Protein AF-A0A6P2B323-F1 (afdb_monomer)

Solvent-accessible surface area (backbone atoms only — not comparable to full-atom values): 21759 Å² total; per-residue (Å²): 133,88,82,77,86,68,96,58,90,66,58,67,68,58,50,52,27,45,74,71,55,54,26,42,76,59,89,47,34,31,21,32,61,84,80,64,48,77,76,47,76,47,81,76,87,68,82,76,76,86,88,72,62,75,69,55,65,75,61,67,72,70,90,75,89,85,85,84,83,72,90,68,94,67,73,76,63,57,58,67,51,52,48,50,54,51,55,55,53,50,55,59,54,52,58,65,62,69,77,76,74,90,53,76,77,49,48,58,50,47,52,54,52,49,48,37,50,52,8,54,50,26,39,48,49,33,73,70,48,87,50,66,68,59,25,58,67,26,38,59,54,14,45,54,29,26,50,53,45,24,56,51,26,57,56,45,32,76,71,46,88,50,59,67,61,28,47,56,30,50,55,53,25,55,42,30,51,54,51,43,34,49,52,28,46,73,72,66,38,49,71,59,24,51,56,51,49,57,55,49,48,56,53,50,50,56,51,45,50,54,46,37,51,58,58,57,40,97,51,57,43,67,62,70,41,89,89,55,52,72,67,51,37,50,51,48,53,54,50,55,31,56,75,65,77,45,74,95,38,79,64,54,52,52,53,50,52,57,58,36,53,61,39,73,72,30,67,69,55,48,54,69,68,73,42,97,74,51,76,75,77,54,72,87,75,67,78,79,89,61,80,68,81,77,72,78,68,53,77,66,50,55,40,49,52,53,41,48,53,49,51,52,56,50,52,42,56,54,49,50,55,51,40,63,55,47,51,69,75,66,67,69,82,75,88,72,73,78,79,83,64,93,63,93,74,82,91,66,94,74,80,74,72,70,76,68,73,79,69,84,123

Sequence (361 aa):
MKTLDVVFEVPAQIHQGMTSGSLERIGGVVRDSQTKQVVAWLRDGSAMSQTSNPIDQIFSVSAGQNLLSLAGRSALLLNLTLMTIRAVRINEQLNIISDEISSIKDEFKRDRLAKRRVAIRAARDVLTSQDIEVIRARFSAAQDGLYEAEQQLLRDIEKTTDASDQMAFLTQAMQMSALRVRCYLRLGQRDLALLDLKKDVQIFEAQTHHIIEQIIGRYPALFLHASLSDEAVNQFIDLQLWLKDQRLTVASYRDFLHEMRRDFWNTQALSMLDSRNPLERIQGWFPKRSKAQETGTSPLEQRLELAGIARENLERLQGFELEIREERLAGIARWETPVKSDDDDFQALIIDRQALENSGG

Mean predicted aligned error: 16.4 Å

Secondary structure (DSSP, 8-state):
------SS---HHHHHHHHHTSEEEETTEEEETTT--EEEEPPP---PPS-S-HHHHHH-S---S--SS--SS-GGGHHHHHHHHHHHHHHHHHHHHTTS--SHHHHHHHHHHHHHHHHHHHHHHHHH---HHHHHHHHHHHHHHHHHHHHHHHHHHHH---HHHHHHHHHHHHHHHHHHHHHHHHTT-HHHHHHHHHHHHHHHHHHHHHHHHHHH-S-GGGGG-TTS-HHHHHHHHHHHHHHTT----HHHHHHHHHHHHHHHT-HHHHHHHS-SS-TTT-TTT--S--STTSS---HHHHHHHHHHHHHHHHHHHHHHHHHHHHHHHHT---S------S--S-------SGGGGGG--

Nearest PDB structures (foldseek):
  8fit-assembly1_A  TM=4.033E-01  e=1.240E+00  synthetic construct
  6u1s-assembly1_A  TM=3.345E-01  e=3.096E+00  synthetic construct
  8e0m-assembly2_E  TM=3.704E-01  e=4.073E+00  synthetic construct
  6vfk-assembly1_B  TM=3.133E-01  e=3.717E+00  synthetic construct
  4iar-assembly1_A  TM=1.964E-01  e=8.866E+00  Homo sapiens

Structure (mmCIF, N/CA/C/O backbone):
data_AF-A0A6P2B323-F1
#
_entry.id   AF-A0A6P2B323-F1
#
loop_
_atom_site.group_PDB
_atom_site.id
_atom_site.type_symbol
_atom_site.label_atom_id
_atom_site.label_alt_id
_atom_site.label_comp_id
_atom_site.label_asym_id
_atom_site.label_entity_id
_atom_site.label_seq_id
_atom_site.pdbx_PDB_ins_code
_atom_site.Cartn_x
_atom_site.Cartn_y
_atom_site.Cartn_z
_atom_site.occupancy
_atom_site.B_iso_or_equiv
_atom_site.auth_seq_id
_atom_site.auth_comp_id
_atom_site.auth_asym_id
_atom_site.auth_atom_id
_atom_site.pdbx_PDB_model_num
ATOM 1 N N . MET A 1 1 ? 31.632 -7.548 31.670 1.00 30.94 1 MET A N 1
ATOM 2 C CA . MET A 1 1 ? 31.245 -8.134 30.367 1.00 30.94 1 MET A CA 1
ATOM 3 C C . MET A 1 1 ? 29.975 -7.426 29.931 1.00 30.94 1 MET A C 1
ATOM 5 O O . MET A 1 1 ? 29.088 -7.293 30.761 1.00 30.94 1 MET A O 1
ATOM 9 N N . LYS A 1 2 ? 29.927 -6.858 28.719 1.00 29.66 2 LYS A N 1
ATOM 10 C CA . LYS A 1 2 ? 28.726 -6.170 28.220 1.00 29.66 2 LYS A CA 1
ATOM 11 C C . LYS A 1 2 ? 27.710 -7.230 27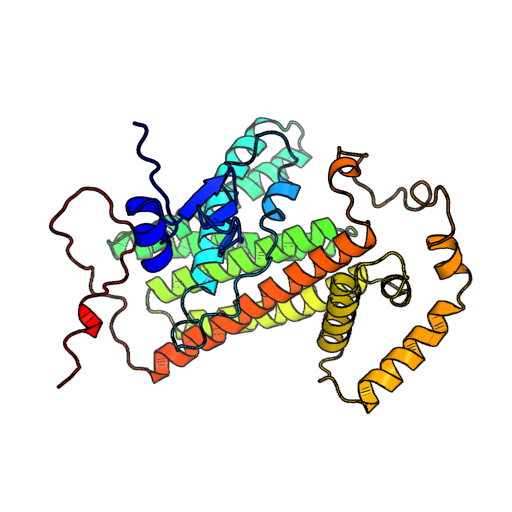.797 1.00 29.66 2 LYS A C 1
ATOM 13 O O . LYS A 1 2 ? 27.982 -7.982 26.867 1.00 29.66 2 LYS A O 1
ATOM 18 N N . THR A 1 3 ? 26.597 -7.304 28.513 1.00 34.28 3 THR A N 1
ATOM 19 C CA . THR A 1 3 ? 25.457 -8.161 28.191 1.00 34.28 3 THR A CA 1
ATOM 20 C C . THR A 1 3 ? 24.769 -7.569 26.964 1.00 34.28 3 THR A C 1
ATOM 22 O O . THR A 1 3 ? 24.276 -6.445 27.008 1.00 34.28 3 THR A O 1
ATOM 25 N N . LEU A 1 4 ? 24.852 -8.277 25.839 1.00 33.56 4 LEU A N 1
ATOM 26 C CA . LEU A 1 4 ? 24.119 -7.957 24.620 1.00 33.56 4 LEU A CA 1
ATOM 27 C C . LEU A 1 4 ? 22.677 -8.408 24.828 1.00 33.56 4 LEU A C 1
ATOM 29 O O . LEU A 1 4 ? 22.431 -9.605 24.959 1.00 33.56 4 LEU A O 1
ATOM 33 N N . ASP A 1 5 ? 21.756 -7.453 24.874 1.00 30.52 5 ASP A N 1
ATOM 34 C CA . ASP A 1 5 ? 20.325 -7.729 24.874 1.00 30.52 5 ASP A CA 1
ATOM 35 C C . ASP A 1 5 ? 19.912 -7.996 23.420 1.00 30.52 5 ASP A C 1
ATOM 37 O O . ASP A 1 5 ? 19.811 -7.087 22.591 1.00 30.52 5 ASP A O 1
ATOM 41 N N . VAL A 1 6 ? 19.857 -9.278 23.057 1.00 34.62 6 VAL A N 1
ATOM 42 C CA . VAL A 1 6 ? 19.603 -9.726 21.684 1.00 34.62 6 VAL A CA 1
ATOM 43 C C . VAL A 1 6 ? 18.099 -9.926 21.521 1.00 34.62 6 VAL A C 1
ATOM 45 O O . VAL A 1 6 ? 17.544 -10.916 21.980 1.00 34.62 6 VAL A O 1
ATOM 48 N N . VAL A 1 7 ? 17.449 -9.006 20.805 1.00 38.81 7 VAL A N 1
ATOM 49 C CA . VAL A 1 7 ? 16.004 -9.011 20.472 1.00 38.81 7 VAL A CA 1
ATOM 50 C C . VAL A 1 7 ? 15.653 -10.053 19.382 1.00 38.81 7 VAL A C 1
ATOM 52 O O . VAL A 1 7 ? 14.648 -9.959 18.688 1.00 38.81 7 VAL A O 1
ATOM 55 N N . PHE A 1 8 ? 16.480 -11.085 19.218 1.00 46.22 8 PHE A N 1
ATOM 56 C CA . PHE A 1 8 ? 16.242 -12.199 18.303 1.00 46.22 8 PHE A CA 1
ATOM 57 C C . PHE A 1 8 ? 16.532 -13.506 19.036 1.00 46.22 8 PHE A C 1
ATOM 59 O O . PHE A 1 8 ? 17.640 -13.716 19.529 1.00 46.22 8 PHE A O 1
ATOM 66 N N . GLU A 1 9 ? 15.530 -14.380 19.119 1.00 49.25 9 GLU A N 1
ATOM 67 C CA . GLU A 1 9 ? 15.636 -15.676 19.788 1.00 49.25 9 GLU A CA 1
ATOM 68 C C . GLU A 1 9 ? 16.614 -16.563 18.992 1.00 49.25 9 GLU A C 1
ATOM 70 O O . GLU A 1 9 ? 16.287 -17.126 17.947 1.00 49.25 9 GLU A O 1
ATOM 75 N N . VAL A 1 10 ? 17.873 -16.616 19.437 1.00 67.56 10 VAL A N 1
ATOM 76 C CA . VAL A 1 10 ? 18.898 -17.495 18.861 1.00 67.56 10 VAL A CA 1
ATOM 77 C C . VAL A 1 10 ? 18.468 -18.942 19.127 1.00 67.56 10 VAL A C 1
ATOM 79 O O . VAL A 1 10 ? 18.210 -19.271 20.288 1.00 67.56 10 VAL A O 1
ATOM 82 N N . PRO A 1 11 ? 18.412 -19.830 18.110 1.00 81.62 11 PRO A N 1
ATOM 83 C CA . PRO A 1 11 ? 18.044 -21.228 18.314 1.00 81.62 11 PRO A CA 1
ATOM 84 C C . PRO A 1 11 ? 18.824 -21.850 19.477 1.00 81.62 11 PRO A C 1
ATOM 86 O O . PRO A 1 11 ? 20.047 -21.699 19.553 1.00 81.62 11 PRO A O 1
ATOM 89 N N . ALA A 1 12 ? 18.131 -22.568 20.367 1.00 83.44 12 ALA A N 1
ATOM 90 C CA . ALA A 1 12 ? 18.696 -23.065 21.628 1.00 83.44 12 ALA A CA 1
ATOM 91 C C . ALA A 1 12 ? 20.007 -23.854 21.445 1.00 83.44 12 ALA A C 1
ATOM 93 O O . ALA A 1 12 ? 20.907 -23.773 22.277 1.00 83.44 12 ALA A O 1
ATOM 94 N N . GLN A 1 13 ? 20.147 -24.554 20.317 1.00 86.75 13 GLN A N 1
ATOM 95 C CA . GLN A 1 13 ? 21.346 -25.305 19.941 1.00 86.75 13 GLN A CA 1
ATOM 96 C C . GLN A 1 13 ? 22.564 -24.400 19.690 1.00 86.75 13 GLN A C 1
ATOM 98 O O . GLN A 1 13 ? 23.668 -24.722 20.121 1.00 86.75 13 GLN A O 1
ATOM 103 N N . ILE A 1 14 ? 22.374 -23.247 19.040 1.00 86.00 14 ILE A N 1
ATOM 104 C CA . ILE A 1 14 ? 23.446 -22.272 18.791 1.00 86.00 14 ILE A CA 1
ATOM 105 C C . ILE A 1 14 ? 23.819 -21.573 20.095 1.00 86.00 14 ILE A C 1
ATOM 107 O O . ILE A 1 14 ? 25.003 -21.410 20.382 1.00 86.00 14 ILE A O 1
ATOM 111 N N . HIS A 1 15 ? 22.823 -21.219 20.912 1.00 85.19 15 HIS A N 1
ATOM 112 C CA . HIS A 1 15 ? 23.063 -20.639 22.230 1.00 85.19 15 HIS A CA 1
ATOM 113 C C . HIS A 1 15 ? 23.881 -21.596 23.109 1.00 85.19 15 HIS A C 1
ATOM 115 O O . HIS A 1 15 ? 24.946 -21.226 23.596 1.00 85.19 15 HIS A O 1
ATOM 121 N N . GLN A 1 16 ? 23.453 -22.857 23.230 1.00 90.31 16 GLN A N 1
ATOM 122 C CA . GLN A 1 16 ? 24.184 -23.892 23.964 1.00 90.31 16 GLN A CA 1
ATOM 123 C C . GLN A 1 16 ? 25.583 -24.139 23.374 1.00 90.31 16 GLN A C 1
ATOM 125 O O . GLN A 1 16 ? 26.549 -24.322 24.120 1.00 90.31 16 GLN A O 1
ATOM 130 N N . GLY A 1 17 ? 25.722 -24.096 22.046 1.00 91.88 17 GLY A N 1
ATOM 131 C CA . GLY A 1 17 ? 27.006 -24.204 21.356 1.00 91.88 17 GLY A CA 1
ATOM 132 C C . GLY A 1 17 ? 27.966 -23.055 21.687 1.00 91.88 17 GLY A C 1
ATOM 133 O O . GLY A 1 17 ? 29.144 -23.282 21.960 1.00 91.88 17 GLY A O 1
ATOM 134 N N . MET A 1 18 ? 27.454 -21.826 21.761 1.00 89.69 18 MET A N 1
ATOM 135 C CA . MET A 1 18 ? 28.224 -20.645 22.159 1.00 89.69 18 MET A CA 1
ATOM 136 C C . MET A 1 18 ? 28.575 -20.649 23.651 1.00 89.69 18 MET A C 1
ATOM 138 O O . MET A 1 18 ? 29.693 -20.294 24.014 1.00 89.69 18 MET A O 1
ATOM 142 N N . THR A 1 19 ? 27.658 -21.080 24.527 1.00 90.00 19 THR A N 1
ATOM 143 C CA . THR A 1 19 ? 27.919 -21.185 25.974 1.00 90.00 19 THR A CA 1
ATOM 144 C C . THR A 1 19 ? 28.942 -22.278 26.290 1.00 90.00 19 THR A C 1
ATOM 146 O O . THR A 1 19 ? 29.785 -22.097 27.164 1.00 90.00 19 THR A O 1
ATOM 149 N N . SER A 1 20 ? 28.896 -23.404 25.571 1.00 93.69 20 SER A N 1
ATOM 150 C CA . SER A 1 20 ? 29.855 -24.511 25.722 1.00 93.69 20 SER A CA 1
ATOM 151 C C . SER A 1 20 ? 31.218 -24.247 25.068 1.00 93.69 20 SER A C 1
ATOM 153 O O . SER A 1 20 ? 32.152 -25.012 25.293 1.00 93.69 20 SER A O 1
ATOM 155 N N . GLY A 1 21 ? 31.345 -23.193 24.252 1.00 93.31 21 GLY A N 1
ATOM 156 C CA . GLY A 1 21 ? 32.559 -22.870 23.493 1.00 93.31 21 GLY A CA 1
ATOM 157 C C . GLY A 1 21 ? 32.786 -23.735 22.246 1.00 93.31 21 GLY A C 1
ATOM 158 O O . GLY A 1 21 ? 33.801 -23.571 21.564 1.00 93.31 21 GLY A O 1
ATOM 159 N N . SER A 1 22 ? 31.853 -24.636 21.918 1.00 93.44 22 SER A N 1
ATOM 160 C CA . SER A 1 22 ? 31.895 -25.428 20.678 1.00 93.44 22 SER A CA 1
ATOM 161 C C . SER A 1 22 ? 31.634 -24.575 19.432 1.00 93.44 22 SER A C 1
ATOM 163 O O . SER A 1 22 ? 32.152 -24.889 18.363 1.00 93.44 22 SER A O 1
ATOM 165 N N . LEU A 1 23 ? 30.912 -23.460 19.581 1.00 93.69 23 LEU A N 1
ATOM 166 C CA . LEU A 1 23 ? 30.729 -22.439 18.552 1.00 93.69 23 LEU A CA 1
ATOM 167 C C . LEU A 1 23 ? 31.374 -21.117 18.981 1.00 93.69 23 LEU A C 1
ATOM 169 O O . LEU A 1 23 ? 31.223 -20.682 20.123 1.00 93.69 23 LEU A O 1
ATOM 173 N N . GLU A 1 24 ? 32.026 -20.437 18.042 1.00 92.75 24 GLU A N 1
ATOM 174 C CA . GLU A 1 24 ? 32.568 -19.091 18.215 1.00 92.75 24 GLU A CA 1
ATOM 175 C C . GLU A 1 24 ? 31.906 -18.106 17.246 1.00 92.75 24 GLU A C 1
ATOM 177 O O . GLU A 1 24 ? 31.599 -18.426 16.093 1.00 92.75 24 GLU A O 1
ATOM 182 N N . ARG A 1 25 ? 31.695 -16.874 17.717 1.00 89.81 25 ARG A N 1
ATOM 183 C CA . ARG A 1 25 ? 31.172 -15.774 16.904 1.00 89.81 25 ARG A CA 1
ATOM 184 C C . ARG A 1 25 ? 32.321 -14.885 16.438 1.00 89.81 25 ARG A C 1
ATOM 186 O O . ARG A 1 25 ? 33.064 -14.354 17.260 1.00 89.81 25 ARG A O 1
ATOM 193 N N . ILE A 1 26 ? 32.410 -14.658 15.130 1.00 85.69 26 ILE A N 1
ATOM 194 C CA . ILE A 1 26 ? 33.340 -13.708 14.512 1.00 85.69 26 ILE A CA 1
ATOM 195 C C . ILE A 1 26 ? 32.528 -12.733 13.663 1.00 85.69 26 ILE A C 1
ATOM 197 O O . ILE A 1 26 ? 32.049 -13.071 12.581 1.00 85.69 26 ILE A O 1
ATOM 201 N N . GLY A 1 27 ? 32.342 -11.517 14.180 1.00 85.62 27 GLY A N 1
ATOM 202 C CA . GLY A 1 27 ? 31.480 -10.513 13.554 1.00 85.62 27 GLY A CA 1
ATOM 203 C C . GLY A 1 27 ? 30.036 -11.008 13.436 1.00 85.62 27 GLY A C 1
ATOM 204 O O . GLY A 1 27 ? 29.429 -11.396 14.435 1.00 85.62 27 GLY A O 1
ATOM 205 N N . GLY A 1 28 ? 29.505 -11.014 12.213 1.00 80.25 28 GLY A N 1
ATOM 206 C CA . GLY A 1 28 ? 28.170 -11.522 11.885 1.00 80.25 28 GLY A CA 1
ATOM 207 C C . GLY A 1 28 ? 28.116 -13.015 11.546 1.00 80.25 28 GLY A C 1
ATOM 208 O O . GLY A 1 28 ? 27.140 -13.462 10.959 1.00 80.25 28 GLY A O 1
ATOM 209 N N . VAL A 1 29 ? 29.150 -13.805 11.848 1.00 84.38 29 VAL A N 1
ATOM 210 C CA . VAL A 1 29 ? 29.196 -15.237 11.504 1.00 84.38 29 VAL A CA 1
ATOM 211 C C . VAL A 1 29 ? 29.445 -16.074 12.755 1.00 84.38 29 VAL A C 1
ATOM 213 O O . VAL A 1 29 ? 30.351 -15.784 13.534 1.00 84.38 29 VAL A O 1
ATOM 216 N N . VAL A 1 30 ? 28.648 -17.124 12.943 1.00 91.75 30 VAL A N 1
ATOM 217 C CA . VAL A 1 30 ? 28.841 -18.160 13.963 1.00 91.75 30 VAL A CA 1
ATOM 218 C C . VAL A 1 30 ? 29.406 -19.397 13.281 1.00 91.75 30 VAL A C 1
ATOM 220 O O . VAL A 1 30 ? 28.833 -19.894 12.308 1.00 91.75 30 VAL A O 1
ATOM 223 N N . ARG A 1 31 ? 30.527 -19.905 13.787 1.00 95.06 31 ARG A N 1
ATOM 224 C CA . ARG A 1 31 ? 31.200 -21.089 13.246 1.00 95.06 31 ARG A CA 1
ATOM 225 C C . ARG A 1 31 ? 31.617 -22.045 14.351 1.00 95.06 31 ARG A C 1
ATOM 227 O O . ARG A 1 31 ? 31.794 -21.634 15.492 1.00 95.06 31 ARG A O 1
ATOM 234 N N . ASP A 1 32 ? 31.813 -23.300 13.992 1.00 95.56 32 ASP A N 1
ATOM 235 C CA . ASP A 1 32 ? 32.390 -24.306 14.877 1.00 95.56 32 ASP A CA 1
ATOM 236 C C . ASP A 1 32 ? 33.850 -23.961 15.218 1.00 95.56 32 ASP A C 1
ATOM 238 O O . ASP A 1 32 ? 34.659 -23.626 14.344 1.00 95.56 32 ASP A O 1
ATOM 242 N N . SER A 1 33 ? 34.188 -24.019 16.505 1.00 92.81 33 SER A N 1
ATOM 243 C CA . SER A 1 33 ? 35.496 -23.624 17.026 1.00 92.81 33 SER A CA 1
ATOM 244 C C . SER A 1 33 ? 36.633 -24.538 16.552 1.00 92.81 33 SER A C 1
ATOM 246 O O . SER A 1 33 ? 37.759 -24.056 16.396 1.00 92.81 33 SER A O 1
ATOM 248 N N . GLN A 1 34 ? 36.365 -25.823 16.298 1.00 92.75 34 GLN A N 1
ATOM 249 C CA . GLN A 1 34 ? 37.357 -26.814 15.870 1.00 92.75 34 GLN A CA 1
ATOM 250 C C . GLN A 1 34 ? 37.440 -26.915 14.347 1.00 92.75 34 GLN A C 1
ATOM 252 O O . GLN A 1 34 ? 38.528 -26.819 13.782 1.00 92.75 34 GLN A O 1
ATOM 257 N N . THR A 1 35 ? 36.299 -27.083 13.675 1.00 92.75 35 THR A N 1
ATOM 258 C CA . THR A 1 35 ? 36.258 -27.344 12.224 1.00 92.75 35 THR A CA 1
ATOM 259 C C . THR A 1 35 ? 36.270 -26.069 11.387 1.00 92.75 35 THR A C 1
ATOM 261 O O . THR A 1 35 ? 36.533 -26.116 10.187 1.00 92.75 35 THR A O 1
ATOM 264 N N . LYS A 1 36 ? 35.988 -24.918 12.013 1.00 93.50 36 LYS A N 1
ATOM 265 C CA . LYS A 1 36 ? 35.806 -23.610 11.363 1.00 93.50 36 LYS A CA 1
ATOM 266 C C . LYS A 1 36 ? 34.662 -23.575 10.343 1.00 93.50 36 LYS A C 1
ATOM 268 O O . LYS A 1 36 ? 34.554 -22.601 9.596 1.00 93.50 36 LYS A O 1
ATOM 273 N N . GLN A 1 37 ? 33.785 -24.580 10.338 1.00 81.75 37 GLN A N 1
ATOM 274 C CA . GLN A 1 37 ? 32.601 -24.613 9.489 1.00 81.75 37 GLN A CA 1
ATOM 275 C C . GLN A 1 37 ? 31.575 -23.584 9.967 1.00 81.75 37 GLN A C 1
ATOM 277 O O . GLN A 1 37 ? 31.277 -23.492 11.157 1.00 81.75 37 GLN A O 1
ATOM 282 N N . VAL A 1 38 ? 31.029 -22.804 9.035 1.00 88.44 38 VAL A N 1
ATOM 283 C CA . VAL A 1 38 ? 30.004 -21.803 9.337 1.00 88.44 38 VAL A CA 1
ATOM 284 C C . VAL A 1 38 ? 28.678 -22.497 9.638 1.00 88.44 38 VAL A C 1
ATOM 286 O O . VAL A 1 38 ? 28.190 -23.277 8.824 1.00 88.44 38 VAL A O 1
ATOM 289 N N . VAL A 1 39 ? 28.106 -22.195 10.803 1.00 86.69 39 VAL A N 1
ATOM 290 C CA . VAL A 1 39 ? 26.855 -22.788 11.300 1.00 86.69 39 VAL A CA 1
ATOM 291 C C . VAL A 1 39 ? 25.695 -21.804 11.176 1.00 86.69 39 VAL A C 1
ATOM 293 O O . VAL A 1 39 ? 24.573 -22.213 10.896 1.00 86.69 39 VAL A O 1
ATOM 296 N N . ALA A 1 40 ? 25.949 -20.503 11.339 1.00 84.56 40 ALA A N 1
ATOM 297 C CA . ALA A 1 40 ? 24.930 -19.474 11.160 1.00 84.56 40 ALA A CA 1
ATOM 298 C C . ALA A 1 40 ? 25.533 -18.113 10.795 1.00 84.56 40 ALA A C 1
ATOM 300 O O . ALA A 1 40 ? 26.700 -17.836 11.072 1.00 84.56 40 ALA A O 1
ATOM 301 N N . TRP A 1 41 ? 24.708 -17.244 10.214 1.00 79.69 41 TRP A N 1
ATOM 302 C CA . TRP A 1 41 ? 25.016 -15.833 9.995 1.00 79.69 41 TRP A CA 1
ATOM 303 C C . TRP A 1 41 ? 24.064 -14.996 10.849 1.00 79.69 41 TRP A C 1
ATOM 305 O O . TRP A 1 41 ? 22.847 -15.126 10.749 1.00 79.69 41 TRP A O 1
ATOM 315 N N . LEU A 1 42 ? 24.621 -14.151 11.707 1.00 71.31 42 LEU A N 1
ATOM 316 C CA . LEU A 1 42 ? 23.904 -13.187 12.526 1.00 71.31 42 LEU A CA 1
ATOM 317 C C . LEU A 1 42 ? 24.034 -11.815 11.868 1.00 71.31 42 LEU A C 1
ATOM 319 O O . LEU A 1 42 ? 25.133 -11.273 11.756 1.00 71.31 42 LEU A O 1
ATOM 323 N N . ARG A 1 43 ? 22.914 -11.230 11.446 1.00 56.78 43 ARG A N 1
ATOM 324 C CA . ARG A 1 43 ? 22.898 -9.806 11.107 1.00 56.78 43 ARG A CA 1
ATOM 325 C C . ARG A 1 43 ? 22.834 -9.011 12.403 1.00 56.78 43 ARG A C 1
ATOM 327 O O . ARG A 1 43 ? 21.870 -9.128 13.154 1.00 56.78 43 ARG A O 1
ATOM 334 N N . ASP A 1 44 ? 23.856 -8.201 12.648 1.00 48.75 44 ASP A N 1
ATOM 335 C CA . ASP A 1 44 ? 23.773 -7.168 13.671 1.00 48.75 44 ASP A CA 1
ATOM 336 C C . ASP A 1 44 ? 22.704 -6.160 13.246 1.00 48.75 44 ASP A C 1
ATOM 338 O O . ASP A 1 44 ? 22.788 -5.565 12.171 1.00 48.75 44 ASP A O 1
ATOM 342 N N . GLY A 1 45 ? 21.682 -5.986 14.082 1.00 37.88 45 GLY A N 1
ATOM 343 C CA . GLY A 1 45 ? 20.714 -4.906 13.940 1.00 37.88 45 GLY A CA 1
ATOM 344 C C . GLY A 1 45 ? 21.383 -3.579 14.280 1.00 37.88 45 GLY A C 1
ATOM 345 O O . GLY A 1 45 ? 21.200 -3.053 15.374 1.00 37.88 45 GLY A O 1
ATOM 346 N N . SER A 1 46 ? 22.210 -3.053 13.379 1.00 37.53 46 SER A N 1
ATOM 347 C CA . SER A 1 46 ? 22.729 -1.700 13.504 1.00 37.53 46 SER A CA 1
ATOM 348 C C . SER A 1 46 ? 21.597 -0.710 13.236 1.00 37.53 46 SER A C 1
ATOM 350 O O . SER A 1 46 ? 20.967 -0.709 12.179 1.00 37.53 46 SER A O 1
ATOM 352 N N . ALA A 1 47 ? 21.342 0.153 14.220 1.00 40.81 47 ALA A N 1
ATOM 353 C CA . ALA A 1 47 ? 20.628 1.401 14.018 1.00 40.81 47 ALA A CA 1
ATOM 354 C C . ALA A 1 47 ? 21.290 2.144 12.847 1.00 40.81 47 ALA A C 1
ATOM 356 O O . ALA A 1 47 ? 22.453 2.547 12.933 1.00 40.81 47 ALA A O 1
ATOM 357 N N . MET A 1 48 ? 20.568 2.249 11.731 1.00 33.97 48 MET A N 1
ATOM 358 C CA . MET A 1 48 ? 21.052 2.892 10.517 1.00 33.97 48 MET A CA 1
ATOM 359 C C . MET A 1 48 ? 21.342 4.363 10.802 1.00 33.97 48 MET A C 1
ATOM 361 O O . MET A 1 48 ? 20.501 5.101 11.319 1.00 33.97 48 MET A O 1
ATOM 365 N N . SER A 1 49 ? 22.574 4.754 10.486 1.00 32.69 49 SER A N 1
ATOM 366 C CA . SER A 1 49 ? 23.093 6.100 10.634 1.00 32.69 49 SER A CA 1
ATOM 367 C C . SER A 1 49 ? 22.214 7.130 9.933 1.00 32.69 49 SER A C 1
ATOM 369 O O . SER A 1 49 ? 21.734 6.942 8.817 1.00 32.69 49 SER A O 1
ATOM 371 N N . GLN A 1 50 ? 22.045 8.241 10.641 1.00 43.88 50 GLN A N 1
ATOM 372 C CA . GLN A 1 50 ? 21.409 9.467 10.198 1.00 43.88 50 GLN A CA 1
ATOM 373 C C . GLN A 1 50 ? 22.042 9.972 8.891 1.00 43.88 50 GLN A C 1
ATOM 375 O O . GLN A 1 50 ? 23.244 9.820 8.673 1.00 43.88 50 GLN A O 1
ATOM 380 N N . THR A 1 51 ? 21.221 10.651 8.084 1.00 42.56 51 THR A N 1
ATOM 381 C CA . THR A 1 51 ? 21.505 11.293 6.781 1.00 42.56 51 THR A CA 1
ATOM 382 C C . THR A 1 51 ? 21.181 10.473 5.521 1.00 42.56 51 THR A C 1
ATOM 384 O O . THR A 1 51 ? 22.039 10.100 4.728 1.00 42.56 51 THR A O 1
ATOM 387 N N . SER A 1 52 ? 19.886 10.296 5.266 1.00 33.78 52 SER A N 1
ATOM 388 C CA . SER A 1 52 ? 19.333 10.033 3.931 1.00 33.78 52 SER A CA 1
ATOM 389 C C . SER A 1 52 ? 17.962 10.704 3.826 1.00 33.78 52 SER A C 1
ATOM 391 O O . SER A 1 52 ? 17.317 10.938 4.851 1.00 33.78 52 SER A O 1
ATOM 393 N N . ASN A 1 53 ? 17.555 11.094 2.615 1.00 38.78 53 ASN A N 1
ATOM 394 C CA . ASN A 1 53 ? 16.295 11.794 2.369 1.00 38.78 53 ASN A CA 1
ATOM 395 C C . ASN A 1 53 ? 15.115 11.073 3.052 1.00 38.78 53 ASN A C 1
ATOM 397 O O . ASN A 1 53 ? 15.048 9.845 3.015 1.00 38.78 53 ASN A O 1
ATOM 401 N N . PRO A 1 54 ? 14.148 11.810 3.625 1.00 39.59 54 PRO A N 1
ATOM 402 C CA . PRO A 1 54 ? 13.044 11.214 4.378 1.00 39.59 54 PRO A CA 1
ATOM 403 C C . PRO A 1 54 ? 12.148 10.299 3.531 1.00 39.59 54 PRO A C 1
ATOM 405 O O . PRO A 1 54 ? 11.488 9.425 4.079 1.00 39.59 54 PRO A O 1
ATOM 408 N N . ILE A 1 55 ? 12.153 10.459 2.204 1.00 38.28 55 ILE A N 1
ATOM 409 C CA . ILE A 1 55 ? 11.426 9.587 1.272 1.00 38.28 55 ILE A CA 1
ATOM 410 C C . ILE A 1 55 ? 12.097 8.208 1.177 1.00 38.28 55 ILE A C 1
ATOM 412 O O . ILE A 1 55 ? 11.405 7.198 1.241 1.00 38.28 55 ILE A O 1
ATOM 416 N N . ASP A 1 56 ? 13.432 8.143 1.149 1.00 35.75 56 ASP A N 1
ATOM 417 C CA . ASP A 1 56 ? 14.160 6.869 1.084 1.00 35.75 56 ASP A CA 1
ATOM 418 C C . ASP A 1 56 ? 13.950 6.041 2.360 1.00 35.75 56 ASP A C 1
ATOM 420 O O . ASP A 1 56 ? 13.886 4.822 2.294 1.00 35.75 56 ASP A O 1
ATOM 424 N N . GLN A 1 57 ? 13.750 6.680 3.519 1.00 41.28 57 GLN A N 1
ATOM 425 C CA . GLN A 1 57 ? 13.474 5.986 4.788 1.00 41.28 57 GLN A CA 1
ATOM 426 C C . GLN A 1 57 ? 12.058 5.393 4.873 1.00 41.28 57 GLN A C 1
ATOM 428 O O . GLN A 1 57 ? 11.828 4.463 5.648 1.00 41.28 57 GLN A O 1
ATOM 433 N N . ILE A 1 58 ? 11.114 5.908 4.077 1.00 40.44 58 ILE A N 1
ATOM 434 C CA . ILE A 1 58 ? 9.766 5.334 3.940 1.00 40.44 58 ILE A CA 1
ATOM 435 C C . ILE A 1 58 ? 9.836 4.012 3.158 1.00 40.44 58 ILE A C 1
ATOM 437 O O . ILE A 1 58 ? 9.070 3.092 3.451 1.00 40.44 58 ILE A O 1
ATOM 441 N N . PHE A 1 59 ? 10.782 3.895 2.218 1.00 38.47 59 PHE A N 1
ATOM 442 C CA . PHE A 1 59 ? 10.956 2.727 1.348 1.00 38.47 59 PHE A CA 1
ATOM 443 C C . PHE A 1 59 ? 12.073 1.763 1.786 1.00 38.47 59 PHE A C 1
ATOM 445 O O . PHE A 1 59 ? 12.020 0.590 1.437 1.00 38.47 59 PHE A O 1
ATOM 452 N N . SER A 1 60 ? 13.044 2.194 2.602 1.00 40.19 60 SER A N 1
ATOM 453 C CA . SER A 1 60 ? 14.244 1.409 2.953 1.00 40.19 60 SER A CA 1
ATOM 454 C C . SER A 1 60 ? 14.019 0.264 3.946 1.00 40.19 60 SER A C 1
ATOM 456 O O . SER A 1 60 ? 14.983 -0.282 4.482 1.00 40.19 60 SER A O 1
ATOM 458 N N . VAL A 1 61 ? 12.773 -0.121 4.227 1.00 40.56 61 VAL A N 1
ATOM 459 C CA . VAL A 1 61 ? 12.499 -1.441 4.807 1.00 40.56 61 VAL A CA 1
ATOM 460 C C . VAL A 1 61 ? 12.300 -2.385 3.632 1.00 40.56 61 VAL A C 1
ATOM 462 O O . VAL A 1 61 ? 11.174 -2.786 3.336 1.00 40.56 61 VAL A O 1
ATOM 465 N N . SER A 1 62 ? 13.403 -2.680 2.940 1.00 37.38 62 SER A N 1
ATOM 466 C CA . SER A 1 62 ? 13.444 -3.687 1.892 1.00 37.38 62 SER A CA 1
ATOM 467 C C . SER A 1 62 ? 12.940 -5.004 2.474 1.00 37.38 62 SER A C 1
ATOM 469 O O . SER A 1 62 ? 13.505 -5.596 3.400 1.00 37.38 62 SER A O 1
ATOM 471 N N . ALA A 1 63 ? 11.783 -5.405 1.960 1.00 41.06 63 ALA A N 1
ATOM 472 C CA . ALA A 1 63 ? 11.216 -6.720 2.123 1.00 41.06 63 ALA A CA 1
ATOM 473 C C . ALA A 1 63 ? 12.191 -7.714 1.484 1.00 41.06 63 ALA A C 1
ATOM 475 O O . ALA A 1 63 ? 12.274 -7.835 0.269 1.00 41.06 63 ALA A O 1
ATOM 476 N N . GLY A 1 64 ? 12.986 -8.378 2.317 1.00 36.31 64 GLY A N 1
ATOM 477 C CA . GLY A 1 64 ? 13.986 -9.327 1.860 1.00 36.31 64 GLY A CA 1
ATOM 478 C C . GLY A 1 64 ? 14.204 -10.427 2.886 1.00 36.31 64 GLY A C 1
ATOM 479 O O . GLY A 1 64 ? 14.978 -10.255 3.823 1.00 36.31 64 GLY A O 1
ATOM 480 N N . GLN A 1 65 ? 13.548 -11.567 2.633 1.00 35.12 65 GLN A N 1
ATOM 481 C CA . GLN A 1 65 ? 14.017 -12.930 2.940 1.00 35.12 65 GLN A CA 1
ATOM 482 C C . GLN A 1 65 ? 13.583 -13.679 4.218 1.00 35.12 65 GLN A C 1
ATOM 484 O O . GLN A 1 65 ? 14.215 -14.676 4.534 1.00 35.12 65 GLN A O 1
ATOM 489 N N . ASN A 1 66 ? 12.469 -13.368 4.892 1.00 30.86 66 ASN A N 1
ATOM 490 C CA . ASN A 1 66 ? 11.962 -14.251 5.971 1.00 30.86 66 ASN A CA 1
ATOM 491 C C . ASN A 1 66 ? 10.446 -14.508 5.913 1.00 30.86 66 ASN A C 1
ATOM 493 O O . ASN A 1 66 ? 9.742 -14.293 6.895 1.00 30.86 66 ASN A O 1
ATOM 497 N N . LEU A 1 67 ? 9.929 -14.982 4.773 1.00 39.94 67 LEU A N 1
ATOM 498 C CA . LEU A 1 67 ? 8.502 -15.328 4.637 1.00 39.94 67 LEU A CA 1
ATOM 499 C C . LEU A 1 67 ? 8.216 -16.832 4.469 1.00 39.94 67 LEU A C 1
ATOM 501 O O . LEU A 1 67 ? 7.071 -17.207 4.250 1.00 39.94 67 LEU A O 1
ATOM 505 N N . LEU A 1 68 ? 9.220 -17.710 4.606 1.00 31.58 68 LEU A N 1
ATOM 506 C CA . LEU A 1 68 ? 9.083 -19.135 4.252 1.00 31.58 68 LEU A CA 1
ATOM 507 C C . LEU A 1 68 ? 9.307 -20.149 5.390 1.00 31.58 68 LEU A C 1
ATOM 509 O O . LEU A 1 68 ? 9.540 -21.322 5.116 1.00 31.58 68 LEU A O 1
ATOM 513 N N . SER A 1 69 ? 9.182 -19.751 6.662 1.00 33.34 69 SER A N 1
ATOM 514 C CA . SER A 1 69 ? 9.238 -20.694 7.802 1.00 33.34 69 SER A CA 1
ATOM 515 C C . SER A 1 69 ? 7.987 -20.745 8.689 1.00 33.34 69 SER A C 1
ATOM 517 O O . SER A 1 69 ? 7.952 -21.533 9.629 1.00 33.34 69 SER A O 1
ATOM 519 N N . LEU A 1 70 ? 6.916 -20.008 8.372 1.00 33.41 70 LEU A N 1
ATOM 520 C CA . LEU A 1 70 ? 5.630 -20.105 9.083 1.00 33.41 70 LEU A CA 1
ATOM 521 C C . LEU A 1 70 ? 4.583 -20.904 8.291 1.00 33.41 70 LEU A C 1
ATOM 523 O O . LEU A 1 70 ? 3.456 -20.472 8.058 1.00 33.41 70 LEU A O 1
ATOM 527 N N . ALA A 1 71 ? 4.940 -22.132 7.920 1.00 32.19 71 ALA A N 1
ATOM 528 C CA . ALA A 1 71 ? 3.961 -23.154 7.560 1.00 32.19 71 ALA A CA 1
ATOM 529 C C . ALA A 1 71 ? 3.346 -23.723 8.852 1.00 32.19 71 ALA A C 1
ATOM 531 O O . ALA A 1 71 ? 3.733 -24.785 9.331 1.00 32.19 71 ALA A O 1
ATOM 532 N N . GLY A 1 72 ? 2.428 -22.971 9.466 1.00 29.39 72 GLY A N 1
ATOM 533 C CA . GLY A 1 72 ? 1.851 -23.357 10.755 1.00 29.39 72 GLY A CA 1
ATOM 534 C C . GLY A 1 72 ? 0.781 -22.413 11.297 1.00 29.39 72 GLY A C 1
ATOM 535 O O . GLY A 1 72 ? 0.885 -21.965 12.426 1.00 29.39 72 GLY A O 1
ATOM 536 N N . ARG A 1 73 ? -0.252 -22.105 10.503 1.00 32.19 73 ARG A N 1
ATOM 537 C CA . ARG A 1 73 ? -1.586 -21.639 10.960 1.00 32.19 73 ARG A CA 1
ATOM 538 C C . ARG A 1 73 ? -1.708 -20.350 11.806 1.00 32.19 73 ARG A C 1
ATOM 540 O O . ARG A 1 73 ? -2.802 -20.067 12.277 1.00 32.19 73 ARG A O 1
ATOM 547 N N . SER A 1 74 ? -0.682 -19.508 11.912 1.00 33.31 74 SER A N 1
ATOM 548 C CA . SER A 1 74 ? -0.780 -18.177 12.551 1.00 33.31 74 SER A CA 1
ATOM 549 C C . SER A 1 74 ? -0.138 -17.046 11.730 1.00 33.31 74 SER A C 1
ATOM 551 O O . SER A 1 74 ? 0.422 -16.098 12.271 1.00 33.31 74 SER A O 1
ATOM 553 N N . ALA A 1 75 ? -0.250 -17.109 10.398 1.00 31.95 75 ALA A N 1
ATOM 554 C CA . ALA A 1 75 ? 0.193 -16.043 9.486 1.00 31.95 75 ALA A CA 1
ATOM 555 C C . ALA A 1 75 ? -0.738 -14.803 9.463 1.00 31.95 75 ALA A C 1
ATOM 557 O O . ALA A 1 75 ? -0.389 -13.785 8.876 1.00 31.95 75 ALA A O 1
ATOM 558 N N . LEU A 1 76 ? -1.892 -14.880 10.136 1.00 39.31 76 LEU A N 1
ATOM 559 C CA . LEU A 1 76 ? -3.026 -13.946 10.049 1.00 39.31 76 LEU A CA 1
ATOM 560 C C . LEU A 1 76 ? -2.902 -12.672 10.920 1.00 39.31 76 LEU A C 1
ATOM 562 O O . LEU A 1 76 ? -3.837 -11.891 10.988 1.00 39.31 76 LEU A O 1
ATOM 566 N N . LEU A 1 77 ? -1.802 -12.464 11.659 1.00 38.19 77 LEU A N 1
ATOM 567 C CA . LEU A 1 77 ? -1.671 -11.328 12.605 1.00 38.19 77 LEU A CA 1
ATOM 568 C C . LEU A 1 77 ? -0.493 -10.383 12.302 1.00 38.19 77 LEU A C 1
ATOM 570 O O . LEU A 1 77 ? -0.395 -9.284 12.863 1.00 38.19 77 LEU A O 1
ATOM 574 N N . LEU A 1 78 ? 0.416 -10.789 11.412 1.00 45.88 78 LEU A N 1
ATOM 575 C CA . LEU A 1 78 ? 1.670 -10.072 11.166 1.00 45.88 78 LEU A CA 1
ATOM 576 C C . LEU A 1 78 ? 1.503 -8.923 10.163 1.00 45.88 78 LEU A C 1
ATOM 578 O O . LEU A 1 78 ? 2.093 -7.856 10.350 1.00 45.88 78 LEU A O 1
ATOM 582 N N . ASN A 1 79 ? 0.650 -9.087 9.150 1.00 49.19 79 ASN A N 1
ATOM 583 C CA . ASN A 1 79 ? 0.488 -8.113 8.063 1.00 49.19 79 ASN A CA 1
ATOM 584 C C . ASN A 1 79 ? -0.045 -6.768 8.564 1.00 49.19 79 ASN A C 1
ATOM 586 O O . ASN A 1 79 ? 0.482 -5.697 8.248 1.00 49.19 79 ASN A O 1
ATOM 590 N N . LEU A 1 80 ? -1.057 -6.841 9.422 1.00 50.12 80 LEU A N 1
ATOM 591 C CA . LEU A 1 80 ? -1.769 -5.686 9.932 1.00 50.12 80 LEU A CA 1
ATOM 592 C C . LEU A 1 80 ? -0.929 -4.880 10.953 1.00 50.12 80 LEU A C 1
ATOM 594 O O . LEU A 1 80 ? -0.977 -3.644 11.007 1.00 50.12 80 LEU A O 1
ATOM 598 N N . THR A 1 81 ? -0.138 -5.582 11.766 1.00 43.94 81 THR A N 1
ATOM 599 C CA . THR A 1 81 ? 0.715 -4.983 12.803 1.00 43.94 81 THR A CA 1
ATOM 600 C C . THR A 1 81 ? 1.878 -4.209 12.188 1.00 43.94 81 THR A C 1
ATOM 602 O O . THR A 1 81 ? 2.153 -3.081 12.602 1.00 43.94 81 THR A O 1
ATOM 605 N N . LEU A 1 82 ? 2.485 -4.744 11.126 1.00 51.75 82 LEU A N 1
ATOM 606 C CA . LEU A 1 82 ? 3.583 -4.089 10.412 1.00 51.75 82 LEU A CA 1
ATOM 607 C C . LEU A 1 82 ? 3.161 -2.759 9.767 1.00 51.75 82 LEU A C 1
ATOM 609 O O . LEU A 1 82 ? 3.886 -1.770 9.886 1.00 51.75 82 LEU A O 1
ATOM 613 N N . MET A 1 83 ? 1.976 -2.693 9.149 1.00 52.81 83 MET A N 1
ATOM 614 C CA . MET A 1 83 ? 1.467 -1.449 8.547 1.00 52.81 83 MET A CA 1
ATOM 615 C C . MET A 1 83 ? 1.219 -0.348 9.585 1.00 52.81 83 MET A C 1
ATOM 617 O O . MET A 1 83 ? 1.506 0.823 9.335 1.00 52.81 83 MET A O 1
ATOM 621 N N . THR A 1 84 ? 0.759 -0.714 10.782 1.00 49.81 84 THR A N 1
ATOM 622 C CA . THR A 1 84 ? 0.507 0.260 11.856 1.00 49.81 84 THR A CA 1
ATOM 623 C C . THR A 1 84 ? 1.802 0.774 12.469 1.00 49.81 84 THR A C 1
ATOM 625 O O . THR A 1 84 ? 1.936 1.975 12.691 1.00 49.81 84 THR A O 1
ATOM 628 N N . ILE A 1 85 ? 2.788 -0.105 12.682 1.00 52.09 85 ILE A N 1
ATOM 629 C CA . ILE A 1 85 ? 4.124 0.298 13.146 1.00 52.09 85 ILE A CA 1
ATOM 630 C C . ILE A 1 85 ? 4.755 1.281 12.150 1.00 52.09 85 ILE A C 1
ATOM 632 O O . ILE A 1 85 ? 5.306 2.305 12.558 1.00 52.09 85 ILE A O 1
ATOM 636 N N . ARG A 1 86 ? 4.624 1.016 10.841 1.00 55.75 86 ARG A N 1
ATOM 637 C CA . ARG A 1 86 ? 5.086 1.931 9.784 1.00 55.75 86 ARG A CA 1
ATOM 638 C C . ARG A 1 86 ? 4.382 3.288 9.864 1.00 55.75 86 ARG A C 1
ATOM 640 O O . ARG A 1 86 ? 5.059 4.312 9.864 1.00 55.75 86 ARG A O 1
ATOM 647 N N . ALA A 1 87 ? 3.058 3.311 10.013 1.00 55.09 87 ALA A N 1
ATOM 648 C CA . ALA A 1 87 ? 2.300 4.558 10.125 1.00 55.09 87 ALA A CA 1
ATOM 649 C C . ALA A 1 87 ? 2.671 5.385 11.375 1.00 55.09 87 ALA A C 1
ATOM 651 O O . ALA A 1 87 ? 2.748 6.614 11.306 1.00 55.09 87 ALA A O 1
ATOM 652 N N . VAL A 1 88 ? 2.960 4.729 12.505 1.00 51.38 88 VAL A N 1
ATOM 653 C CA . VAL A 1 88 ? 3.437 5.396 13.730 1.00 51.38 88 VAL A CA 1
ATOM 654 C C . VAL A 1 88 ? 4.824 6.007 13.522 1.00 51.38 88 VAL A C 1
ATOM 656 O O . VAL A 1 88 ? 5.032 7.165 13.875 1.00 51.38 88 VAL A O 1
ATOM 659 N N . ARG A 1 89 ? 5.750 5.287 12.878 1.00 54.66 89 ARG A N 1
ATOM 660 C CA . ARG A 1 89 ? 7.098 5.798 12.576 1.00 54.66 89 ARG A CA 1
ATOM 661 C C . ARG A 1 89 ? 7.077 6.974 11.590 1.00 54.66 89 ARG A C 1
ATOM 663 O O . ARG A 1 89 ? 7.831 7.930 11.754 1.00 54.66 89 ARG A O 1
ATOM 670 N N . ILE A 1 90 ? 6.164 6.958 10.616 1.00 57.94 90 ILE A N 1
ATOM 671 C CA . ILE A 1 90 ? 5.942 8.087 9.696 1.00 57.94 90 ILE A CA 1
ATOM 672 C C . ILE A 1 90 ? 5.540 9.354 10.467 1.00 57.94 90 ILE A C 1
ATOM 674 O O . ILE A 1 90 ? 5.981 10.449 10.121 1.00 57.94 90 ILE A O 1
ATOM 678 N N . ASN A 1 91 ? 4.758 9.235 11.545 1.00 56.34 91 ASN A N 1
ATOM 679 C CA . ASN A 1 91 ? 4.383 10.383 12.376 1.00 56.34 91 ASN A CA 1
ATOM 680 C C . A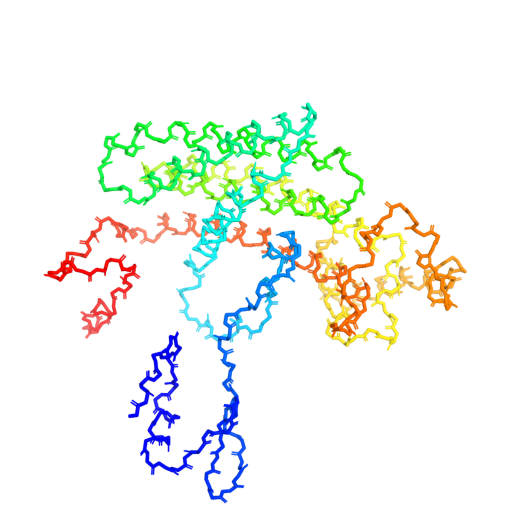SN A 1 91 ? 5.602 11.054 13.040 1.00 56.34 91 ASN A C 1
ATOM 682 O O . ASN A 1 91 ? 5.671 12.281 13.107 1.00 56.34 91 ASN A O 1
ATOM 686 N N . GLU A 1 92 ? 6.579 10.267 13.496 1.00 54.81 92 GLU A N 1
ATOM 687 C CA . GLU A 1 92 ? 7.808 10.784 14.113 1.00 54.81 92 GLU A CA 1
ATOM 688 C C . GLU A 1 92 ? 8.664 11.556 13.101 1.00 54.81 92 GLU A C 1
ATOM 690 O O . GLU A 1 92 ? 9.117 12.664 13.390 1.00 54.81 92 GLU A O 1
ATOM 695 N N . GLN A 1 93 ? 8.807 11.031 11.882 1.00 54.19 93 GLN A N 1
ATOM 696 C CA . GLN A 1 93 ? 9.562 11.690 10.811 1.00 54.19 93 GLN A CA 1
ATOM 697 C C . GLN A 1 93 ? 8.864 12.950 10.274 1.00 54.19 93 GLN A C 1
ATOM 699 O O . GLN A 1 93 ? 9.528 13.936 9.953 1.00 54.19 93 GLN A O 1
ATOM 704 N N . LEU A 1 94 ? 7.526 12.968 10.233 1.00 54.59 94 LEU A N 1
ATOM 705 C CA . LEU A 1 94 ? 6.758 14.153 9.833 1.00 54.59 94 LEU A CA 1
ATOM 706 C C . LEU A 1 94 ? 6.948 15.348 10.783 1.00 54.59 94 LEU A C 1
ATOM 708 O O . LEU A 1 94 ? 6.772 16.488 10.351 1.00 54.59 94 LEU A O 1
ATOM 712 N N . ASN A 1 95 ? 7.310 15.121 12.052 1.00 52.47 95 ASN A N 1
ATOM 713 C CA . ASN A 1 95 ? 7.596 16.212 12.988 1.00 52.47 95 ASN A CA 1
ATOM 714 C C . ASN A 1 95 ? 8.883 16.958 12.632 1.00 52.47 95 ASN A C 1
ATOM 716 O O . ASN A 1 95 ? 8.898 18.178 12.710 1.00 52.47 95 ASN A O 1
ATOM 720 N N . ILE A 1 96 ? 9.910 16.247 12.164 1.00 54.94 96 ILE A N 1
ATOM 721 C CA . ILE A 1 96 ? 11.210 16.835 11.812 1.00 54.94 96 ILE A CA 1
ATOM 722 C C . ILE A 1 96 ? 11.096 17.699 10.543 1.00 54.94 96 ILE A C 1
ATOM 724 O O . ILE A 1 96 ? 11.648 18.789 10.473 1.00 54.94 96 ILE A O 1
ATOM 728 N N . ILE A 1 97 ? 10.320 17.251 9.550 1.00 52.72 97 ILE A N 1
ATOM 729 C CA . ILE A 1 97 ? 10.181 17.932 8.245 1.00 52.72 97 ILE A CA 1
ATOM 730 C C . ILE A 1 97 ? 9.315 19.201 8.339 1.00 52.72 97 ILE A C 1
ATOM 732 O O . ILE A 1 97 ? 9.451 20.126 7.538 1.00 52.72 97 ILE A O 1
ATOM 736 N N . SER A 1 98 ? 8.400 19.254 9.310 1.00 51.78 98 SER A N 1
ATOM 737 C CA . SER A 1 98 ? 7.464 20.370 9.482 1.00 51.78 98 SER A CA 1
ATOM 738 C C . SER A 1 98 ? 8.147 21.697 9.825 1.00 51.78 98 SER A C 1
ATOM 740 O O . SER A 1 98 ? 7.562 22.750 9.555 1.00 51.78 98 SER A O 1
ATOM 742 N N . ASP A 1 99 ? 9.346 21.646 10.406 1.00 55.72 99 ASP A N 1
ATOM 743 C CA . ASP A 1 99 ? 10.029 22.812 10.968 1.00 55.72 99 ASP A CA 1
ATOM 744 C C . ASP A 1 99 ? 10.888 23.576 9.935 1.00 55.72 99 ASP A C 1
ATOM 746 O O . ASP A 1 99 ? 11.244 24.727 10.176 1.00 55.72 99 ASP A O 1
ATOM 750 N N . GLU A 1 100 ? 11.162 23.011 8.749 1.00 53.97 100 GLU A N 1
ATOM 751 C CA . GLU A 1 100 ? 12.194 23.535 7.825 1.00 53.97 100 GLU A CA 1
ATOM 752 C C . GLU A 1 100 ? 11.704 24.282 6.561 1.00 53.97 100 GLU A C 1
ATOM 754 O O . GLU A 1 100 ? 12.527 24.705 5.751 1.00 53.97 100 GLU A O 1
ATOM 759 N N . ILE A 1 101 ? 10.402 24.492 6.332 1.00 47.22 101 ILE A N 1
ATOM 760 C CA . ILE A 1 101 ? 9.918 24.933 5.000 1.00 47.22 101 ILE A CA 1
ATOM 761 C C . ILE A 1 101 ? 9.266 26.331 5.035 1.00 47.22 101 ILE A C 1
ATOM 763 O O . ILE A 1 101 ? 8.451 26.602 5.911 1.00 47.22 101 ILE A O 1
ATOM 767 N N . SER A 1 102 ? 9.577 27.234 4.084 1.00 46.88 102 SER A N 1
ATOM 768 C CA . SER A 1 102 ? 9.016 28.603 4.001 1.00 46.88 102 SER A CA 1
ATOM 769 C C . SER A 1 102 ? 8.576 29.045 2.585 1.00 46.88 102 SER A C 1
ATOM 771 O O . SER A 1 102 ? 9.352 29.577 1.800 1.00 46.88 102 SER A O 1
ATOM 773 N N . SER A 1 103 ? 7.277 28.905 2.283 1.00 63.41 103 SER A N 1
ATOM 774 C CA . SER A 1 103 ? 6.515 29.685 1.283 1.00 63.41 103 SER A CA 1
ATOM 775 C C . SER A 1 103 ? 5.000 29.409 1.416 1.00 63.41 103 SER A C 1
ATOM 777 O O . SER A 1 103 ? 4.600 28.475 2.111 1.00 63.41 103 SER A O 1
ATOM 779 N N . ILE A 1 104 ? 4.138 30.180 0.736 1.00 57.25 104 ILE A N 1
ATOM 780 C CA . ILE A 1 104 ? 2.660 30.038 0.774 1.00 57.25 104 ILE A CA 1
ATOM 781 C C . ILE A 1 104 ? 2.181 28.684 0.209 1.00 57.25 104 ILE A C 1
ATOM 783 O O . ILE A 1 104 ? 1.253 28.076 0.739 1.00 57.25 104 ILE A O 1
ATOM 787 N N . LYS A 1 105 ? 2.829 28.143 -0.836 1.00 62.47 105 LYS A N 1
ATOM 788 C CA . LYS A 1 105 ? 2.524 26.777 -1.323 1.00 62.47 105 LYS A CA 1
ATOM 789 C C . LYS A 1 105 ? 2.855 25.720 -0.269 1.00 62.47 105 LYS A C 1
ATOM 791 O O . LYS A 1 105 ? 2.214 24.670 -0.216 1.00 62.47 105 LYS A O 1
ATOM 796 N N . ASP A 1 106 ? 3.820 26.024 0.586 1.00 70.69 106 ASP A N 1
ATOM 797 C CA . ASP A 1 106 ? 4.230 25.146 1.669 1.00 70.69 106 ASP A CA 1
ATOM 798 C C . ASP A 1 106 ? 3.338 25.287 2.899 1.00 70.69 106 ASP A C 1
ATOM 800 O O . ASP A 1 106 ? 3.296 24.379 3.721 1.00 70.69 106 ASP A O 1
ATOM 804 N N . GLU A 1 107 ? 2.588 26.382 3.027 1.00 74.50 107 GLU A N 1
ATOM 805 C CA . GLU A 1 107 ? 1.570 26.540 4.066 1.00 74.50 107 GLU A CA 1
ATOM 806 C C . GLU A 1 107 ? 0.401 25.576 3.837 1.00 74.50 107 GLU A C 1
ATOM 808 O O . GLU A 1 107 ? 0.037 24.834 4.745 1.00 74.50 107 GLU A O 1
ATOM 813 N N . PHE A 1 108 ? -0.098 25.456 2.599 1.00 78.19 108 PHE A N 1
ATOM 814 C CA . PHE A 1 108 ? -1.125 24.459 2.265 1.00 78.19 108 PHE A CA 1
ATOM 815 C C . PHE A 1 108 ? -0.638 23.021 2.465 1.00 78.19 108 PHE A C 1
ATOM 817 O O . PHE A 1 108 ? -1.384 22.171 2.954 1.00 78.19 108 PHE A O 1
ATOM 824 N N . LYS A 1 109 ? 0.621 22.727 2.111 1.00 77.25 109 LYS A N 1
ATOM 825 C CA . LYS A 1 109 ? 1.219 21.414 2.394 1.00 77.25 109 LYS A CA 1
ATOM 826 C C . LYS A 1 109 ? 1.321 21.173 3.899 1.00 77.25 109 LYS A C 1
ATOM 828 O O . LYS A 1 109 ? 0.982 20.082 4.353 1.00 77.25 109 LYS A O 1
ATOM 833 N N . ARG A 1 110 ? 1.728 22.180 4.677 1.00 78.69 110 ARG A N 1
ATOM 834 C CA . ARG A 1 110 ? 1.813 22.094 6.139 1.00 78.69 110 ARG A CA 1
ATOM 835 C C . ARG A 1 110 ? 0.454 21.885 6.790 1.00 78.69 110 ARG A C 1
ATOM 837 O O . ARG A 1 110 ? 0.358 20.990 7.622 1.00 78.69 110 ARG A O 1
ATOM 844 N N . ASP A 1 111 ? -0.586 22.607 6.378 1.00 86.12 111 ASP A N 1
ATOM 845 C CA . ASP A 1 111 ? -1.949 22.410 6.893 1.00 86.12 111 ASP A CA 1
ATOM 846 C C . ASP A 1 111 ? -2.451 20.990 6.602 1.00 86.12 111 ASP A C 1
ATOM 848 O O . ASP A 1 111 ? -2.899 20.275 7.499 1.00 86.12 111 ASP A O 1
ATOM 852 N N . ARG A 1 112 ? -2.265 20.510 5.366 1.00 85.56 112 ARG A N 1
ATOM 853 C CA . ARG A 1 112 ? -2.605 19.129 4.996 1.00 85.56 112 ARG A CA 1
ATOM 854 C C . ARG A 1 112 ? -1.858 18.093 5.839 1.00 85.56 112 ARG A C 1
ATOM 856 O O . ARG A 1 112 ? -2.454 17.112 6.285 1.00 85.56 112 ARG A O 1
ATOM 863 N N . LEU A 1 113 ? -0.560 18.295 6.068 1.00 84.44 113 LEU A N 1
ATOM 864 C CA . LEU A 1 113 ? 0.249 17.416 6.914 1.00 84.44 113 LEU A CA 1
ATOM 865 C C . LEU A 1 113 ? -0.151 17.505 8.392 1.00 84.44 113 LEU A C 1
ATOM 867 O O . LEU A 1 113 ? -0.111 16.495 9.091 1.00 84.44 113 LEU A O 1
ATOM 871 N N . ALA A 1 114 ? -0.534 18.683 8.883 1.00 86.75 114 ALA A N 1
ATOM 872 C CA . ALA A 1 114 ? -1.021 18.874 10.243 1.00 86.75 114 ALA A CA 1
ATOM 873 C C . ALA A 1 114 ? -2.348 18.133 10.454 1.00 86.75 114 ALA A C 1
ATOM 875 O O . ALA A 1 114 ? -2.455 17.343 11.390 1.00 86.75 114 ALA A O 1
ATOM 876 N N . LYS A 1 115 ? -3.311 18.285 9.535 1.00 90.19 115 LYS A N 1
ATOM 877 C CA . LYS A 1 115 ? -4.585 17.546 9.547 1.00 90.19 115 LYS A CA 1
ATOM 878 C C . LYS A 1 115 ? -4.372 16.038 9.543 1.00 90.19 115 LYS A C 1
ATOM 880 O O . LYS A 1 115 ? -4.916 15.337 10.393 1.00 90.19 115 LYS A O 1
ATOM 885 N N . ARG A 1 116 ? -3.496 15.541 8.663 1.00 91.81 116 ARG A N 1
ATOM 886 C CA . ARG A 1 116 ? -3.128 14.119 8.634 1.00 91.81 116 ARG A CA 1
ATOM 887 C C . ARG A 1 116 ? -2.529 13.653 9.962 1.00 91.81 116 ARG A C 1
ATOM 889 O O . ARG A 1 116 ? -2.901 12.597 10.461 1.00 91.81 116 ARG A O 1
ATOM 896 N N . ARG A 1 117 ? -1.628 14.435 10.566 1.00 88.31 117 ARG A N 1
ATOM 897 C CA . ARG A 1 117 ? -1.033 14.105 11.874 1.00 88.31 117 ARG A CA 1
ATOM 898 C C . ARG A 1 117 ? -2.074 14.054 12.986 1.00 88.31 117 ARG A C 1
ATOM 900 O O . ARG A 1 117 ? -2.028 13.146 13.813 1.00 88.31 117 ARG A O 1
ATOM 907 N N . VAL A 1 118 ? -3.020 14.991 12.997 1.00 92.50 118 VAL A N 1
ATOM 908 C CA . VAL A 1 118 ? -4.137 14.986 13.951 1.00 92.50 118 VAL A CA 1
ATOM 909 C C . VAL A 1 118 ? -4.986 13.726 13.775 1.00 92.50 118 VAL A C 1
ATOM 911 O O . VAL A 1 118 ? -5.282 13.068 14.770 1.00 92.50 118 VAL A O 1
ATOM 914 N N . ALA A 1 119 ? -5.293 13.336 12.536 1.00 93.81 119 ALA A N 1
ATOM 915 C CA . ALA A 1 119 ? -6.043 12.117 12.237 1.00 93.81 119 ALA A CA 1
ATOM 916 C C . ALA A 1 119 ? -5.316 10.845 12.705 1.00 93.81 119 ALA A C 1
ATOM 918 O O . ALA A 1 119 ? -5.900 10.014 13.397 1.00 93.81 119 ALA A O 1
ATOM 919 N N . ILE A 1 120 ? -4.019 10.720 12.401 1.00 90.56 120 ILE A N 1
ATOM 920 C CA . ILE A 1 120 ? -3.192 9.585 12.844 1.00 90.56 120 ILE A CA 1
ATOM 921 C C . ILE A 1 120 ? -3.107 9.541 14.374 1.00 90.56 120 ILE A C 1
ATOM 923 O O . ILE A 1 120 ? -3.177 8.465 14.965 1.00 90.56 120 ILE A O 1
ATOM 927 N N . ARG A 1 121 ? -2.981 10.696 15.040 1.00 91.06 121 ARG A N 1
ATOM 928 C CA . ARG A 1 121 ? -2.974 10.763 16.507 1.00 91.06 121 ARG A CA 1
ATOM 929 C C . ARG A 1 121 ? -4.316 10.324 17.089 1.00 91.06 121 ARG A C 1
ATOM 931 O O . ARG A 1 121 ? -4.316 9.518 18.010 1.00 91.06 121 ARG A O 1
ATOM 938 N N . ALA A 1 122 ? -5.431 10.787 16.528 1.00 92.12 122 ALA A N 1
ATOM 939 C CA . ALA A 1 122 ? -6.759 10.347 16.943 1.00 92.12 122 ALA A CA 1
ATOM 940 C C . ALA A 1 122 ? -6.928 8.830 16.758 1.00 92.12 122 ALA A C 1
ATOM 942 O O . ALA A 1 122 ? -7.398 8.157 17.670 1.00 92.12 122 ALA A O 1
ATOM 943 N N . ALA A 1 123 ? -6.472 8.278 15.630 1.00 91.94 123 ALA A N 1
ATOM 944 C CA . ALA A 1 123 ? -6.492 6.840 15.374 1.00 91.94 123 ALA A CA 1
ATOM 945 C C . ALA A 1 123 ? -5.641 6.064 16.385 1.00 91.94 123 ALA A C 1
ATOM 947 O O . ALA A 1 123 ? -6.079 5.056 16.927 1.00 91.94 123 ALA A O 1
ATOM 948 N N . ARG A 1 124 ? -4.439 6.554 16.703 1.00 90.69 124 ARG A N 1
ATOM 949 C CA . ARG A 1 124 ? -3.607 5.968 17.758 1.00 90.69 124 ARG A CA 1
ATOM 950 C C . ARG A 1 124 ? -4.350 5.959 19.092 1.00 90.69 124 ARG A C 1
ATOM 952 O O . ARG A 1 124 ? -4.403 4.913 19.723 1.00 90.69 124 ARG A O 1
ATOM 959 N N . ASP A 1 125 ? -4.942 7.083 19.485 1.00 87.81 125 ASP A N 1
ATOM 960 C CA . ASP A 1 125 ? -5.657 7.199 20.756 1.00 87.81 125 ASP A CA 1
ATOM 961 C C . ASP A 1 125 ? -6.859 6.226 20.814 1.00 87.81 125 ASP A C 1
ATOM 963 O O . ASP A 1 125 ? -7.088 5.605 21.848 1.00 87.81 125 ASP A O 1
ATOM 967 N N . VAL A 1 126 ? -7.568 6.003 19.696 1.00 90.62 126 VAL A N 1
ATOM 968 C CA . VAL A 1 126 ? -8.607 4.956 19.559 1.00 90.62 126 VAL A CA 1
ATOM 969 C C . VAL A 1 126 ? -8.031 3.556 19.793 1.00 90.62 126 VAL A C 1
ATOM 971 O O . VAL A 1 126 ? -8.637 2.746 20.493 1.00 90.62 126 VAL A O 1
ATOM 974 N N . LEU A 1 127 ? -6.869 3.256 19.211 1.00 87.06 127 LEU A N 1
ATOM 975 C CA . LEU A 1 127 ? -6.264 1.923 19.261 1.00 87.06 127 LEU A CA 1
ATOM 976 C C . LEU A 1 127 ? -5.603 1.604 20.606 1.00 87.06 127 LEU A C 1
ATOM 978 O O . LEU A 1 127 ? -5.574 0.440 20.995 1.00 87.06 127 LEU A O 1
ATOM 982 N N . THR A 1 128 ? -5.079 2.607 21.312 1.00 87.00 128 THR A N 1
ATOM 983 C CA . THR A 1 128 ? -4.373 2.412 22.588 1.00 87.00 128 THR A CA 1
ATOM 984 C C . THR A 1 128 ? -5.255 2.630 23.810 1.00 87.00 128 THR A C 1
ATOM 986 O O . THR A 1 128 ? -4.937 2.119 24.880 1.00 87.00 128 THR A O 1
ATOM 989 N N . SER A 1 129 ? -6.345 3.396 23.693 1.00 88.19 129 SER A N 1
ATOM 990 C CA . SER A 1 129 ? -7.240 3.642 24.826 1.00 88.19 129 SER A CA 1
ATOM 991 C C . SER A 1 129 ? -7.953 2.359 25.259 1.00 88.19 129 SER A C 1
ATOM 993 O O . SER A 1 129 ? -8.370 1.541 24.434 1.00 88.19 129 SER A O 1
ATOM 995 N N . GLN A 1 130 ? -8.115 2.201 26.571 1.00 91.50 130 GLN A N 1
ATOM 996 C CA . GLN A 1 130 ? -8.957 1.168 27.178 1.00 91.50 130 GLN A CA 1
ATOM 997 C C . GLN A 1 130 ? -10.367 1.692 27.494 1.00 91.50 130 GLN A C 1
ATOM 999 O O . GLN A 1 130 ? -11.297 0.905 27.639 1.00 91.50 130 GLN A O 1
ATOM 1004 N N . ASP A 1 131 ? -10.538 3.015 27.562 1.00 93.50 131 ASP A N 1
ATOM 1005 C CA . ASP A 1 131 ? -11.813 3.661 27.865 1.00 93.50 131 ASP A CA 1
ATOM 1006 C C . ASP A 1 131 ? -12.678 3.797 26.602 1.00 93.50 131 ASP A C 1
ATOM 1008 O O . ASP A 1 131 ? -12.300 4.482 25.644 1.00 93.50 131 ASP A O 1
ATOM 1012 N N . ILE A 1 132 ? -13.855 3.164 26.620 1.00 91.12 132 ILE A N 1
ATOM 1013 C CA . ILE A 1 132 ? -14.815 3.156 25.513 1.00 91.12 132 ILE A CA 1
ATOM 1014 C C . ILE A 1 132 ? -15.372 4.547 25.185 1.00 91.12 132 ILE A C 1
ATOM 1016 O O . ILE A 1 132 ? -15.678 4.814 24.021 1.00 91.12 132 ILE A O 1
ATOM 1020 N N . GLU A 1 133 ? -15.489 5.447 26.163 1.00 92.69 133 GLU A N 1
ATOM 1021 C CA . GLU A 1 133 ? -15.967 6.811 25.927 1.00 92.69 133 GLU A CA 1
ATOM 1022 C C . GLU A 1 133 ? -14.922 7.617 25.155 1.00 92.69 133 GLU A C 1
ATOM 1024 O O . GLU A 1 133 ? -15.246 8.256 24.151 1.00 92.69 133 GLU A O 1
ATOM 1029 N N . VAL A 1 134 ? -13.648 7.494 25.545 1.00 91.94 134 VAL A N 1
ATOM 1030 C CA . VAL A 1 134 ? -12.516 8.097 24.825 1.00 91.94 134 VAL A CA 1
ATOM 1031 C C . VAL A 1 134 ? -12.400 7.521 23.416 1.00 91.94 134 VAL A C 1
ATOM 1033 O O . VAL A 1 134 ? -12.235 8.282 22.461 1.00 91.94 134 VAL A O 1
ATOM 1036 N N . ILE A 1 135 ? -12.534 6.197 23.266 1.00 92.69 135 ILE A N 1
ATOM 1037 C CA . ILE A 1 135 ? -12.526 5.527 21.957 1.00 92.69 135 ILE A CA 1
ATOM 1038 C C . ILE A 1 135 ? -13.617 6.128 21.065 1.00 92.69 135 ILE A C 1
ATOM 1040 O O . ILE A 1 135 ? -13.317 6.577 19.961 1.00 92.69 135 ILE A O 1
ATOM 1044 N N . ARG A 1 136 ? -14.870 6.199 21.536 1.00 93.19 136 ARG A N 1
ATOM 1045 C CA . ARG A 1 136 ? -15.988 6.756 20.754 1.00 93.19 136 ARG A CA 1
ATOM 1046 C C . ARG A 1 136 ? -15.780 8.229 20.411 1.00 93.19 136 ARG A C 1
ATOM 1048 O O . ARG A 1 136 ? -16.015 8.616 19.271 1.00 93.19 136 ARG A O 1
ATOM 1055 N N . ALA A 1 137 ? -15.303 9.034 21.360 1.00 92.69 137 ALA A N 1
ATOM 1056 C CA . ALA A 1 137 ? -15.058 10.458 21.147 1.00 92.69 137 ALA A CA 1
ATOM 1057 C C . ALA A 1 137 ? -13.946 10.723 20.116 1.00 92.69 137 ALA A C 1
ATOM 1059 O O . ALA A 1 137 ? -14.019 11.686 19.354 1.00 92.69 137 ALA A O 1
ATOM 1060 N N . ARG A 1 138 ? -12.909 9.875 20.075 1.00 94.44 138 ARG A N 1
ATOM 1061 C CA . ARG A 1 138 ? -11.785 10.007 19.131 1.00 94.44 138 ARG A CA 1
ATOM 1062 C C . ARG A 1 138 ? -12.038 9.336 17.787 1.00 94.44 138 ARG A C 1
ATOM 1064 O O . ARG A 1 138 ? -11.432 9.746 16.798 1.00 94.44 138 ARG A O 1
ATOM 1071 N N . PHE A 1 139 ? -12.940 8.360 17.736 1.00 95.50 139 PHE A N 1
ATOM 1072 C CA . PHE A 1 139 ? -13.221 7.583 16.536 1.00 95.50 139 PHE A CA 1
ATOM 1073 C C . PHE A 1 139 ? -13.675 8.442 15.356 1.00 95.50 139 PHE A C 1
ATOM 1075 O O . PHE A 1 139 ? -13.071 8.342 14.295 1.00 95.50 139 PHE A O 1
ATOM 1082 N N . SER A 1 140 ? -14.661 9.328 15.532 1.00 94.12 140 SER A N 1
ATOM 1083 C CA . SER A 1 140 ? -15.140 10.181 14.431 1.00 94.12 140 SER A CA 1
ATOM 1084 C C . SER A 1 140 ? -14.030 11.072 13.869 1.00 94.12 140 SER A C 1
ATOM 1086 O O . SER A 1 140 ? -13.840 11.141 12.660 1.00 94.12 140 SER A O 1
ATOM 1088 N N . ALA A 1 141 ? -13.213 11.670 14.744 1.00 93.44 141 ALA A N 1
ATOM 1089 C CA . ALA A 1 141 ? -12.077 12.489 14.322 1.00 93.44 141 ALA A CA 1
ATOM 1090 C C . ALA A 1 141 ? -11.012 11.676 13.562 1.00 93.44 141 ALA A C 1
ATOM 1092 O O . ALA A 1 141 ? -10.426 12.171 12.598 1.00 93.44 141 ALA A O 1
ATOM 1093 N N . ALA A 1 142 ? -10.760 10.433 13.985 1.00 94.44 142 ALA A N 1
ATOM 1094 C CA . ALA A 1 142 ? -9.863 9.521 13.284 1.00 94.44 142 ALA A CA 1
ATOM 1095 C C . ALA A 1 142 ? -10.434 9.124 11.916 1.00 94.44 142 ALA A C 1
ATOM 1097 O O . ALA A 1 142 ? -9.736 9.226 10.914 1.00 94.44 142 ALA A O 1
ATOM 1098 N N . GLN A 1 143 ? -11.700 8.710 11.867 1.00 96.06 143 GLN A N 1
ATOM 1099 C CA . GLN A 1 143 ? -12.377 8.267 10.653 1.00 96.06 143 GLN A CA 1
ATOM 1100 C C . GLN A 1 143 ? -12.382 9.366 9.585 1.00 96.06 143 GLN A C 1
ATOM 1102 O O . GLN A 1 143 ? -11.872 9.143 8.486 1.00 96.06 143 GLN A O 1
ATOM 1107 N N . ASP A 1 144 ? -12.902 10.547 9.925 1.00 95.38 144 ASP A N 1
ATOM 1108 C CA . ASP A 1 144 ? -13.046 11.659 8.986 1.00 95.38 144 ASP A CA 1
ATOM 1109 C C . ASP A 1 144 ? -11.677 12.150 8.508 1.00 95.38 144 ASP A C 1
ATOM 1111 O O . ASP A 1 144 ? -11.444 12.311 7.309 1.00 95.38 144 ASP A O 1
ATOM 1115 N N . GLY A 1 145 ? -10.731 12.315 9.438 1.00 95.25 145 GLY A N 1
ATOM 1116 C CA . GLY A 1 145 ? -9.396 12.803 9.119 1.00 95.25 145 GLY A CA 1
ATOM 1117 C C . GLY A 1 145 ? -8.562 11.816 8.294 1.00 95.25 145 GLY A C 1
ATOM 1118 O O . GLY A 1 145 ? -7.828 12.237 7.397 1.00 95.25 145 GLY A O 1
ATOM 1119 N N . LEU A 1 146 ? -8.661 10.507 8.566 1.00 96.00 146 LEU A N 1
ATOM 1120 C CA . LEU A 1 146 ? -7.966 9.479 7.784 1.00 96.00 146 LEU A CA 1
ATOM 1121 C C . LEU A 1 146 ? -8.572 9.360 6.385 1.00 96.00 146 LEU A C 1
ATOM 1123 O O . LEU A 1 146 ? -7.825 9.268 5.414 1.00 96.00 146 LEU A O 1
ATOM 1127 N N . TYR A 1 147 ? -9.903 9.408 6.274 1.00 96.88 147 TYR A N 1
ATOM 1128 C CA . TYR A 1 147 ? -10.589 9.406 4.983 1.00 96.88 147 TYR A CA 1
ATOM 1129 C C . TYR A 1 147 ? -10.228 10.629 4.142 1.00 96.88 147 TYR A C 1
ATOM 1131 O O . TYR A 1 147 ? -9.827 10.485 2.988 1.00 96.88 147 TYR A O 1
ATOM 1139 N N . GLU A 1 148 ? -10.272 11.834 4.712 1.00 96.38 148 GLU A N 1
ATOM 1140 C CA . GLU A 1 148 ? -9.873 13.046 3.993 1.00 96.38 148 GLU A CA 1
ATOM 1141 C C . GLU A 1 148 ? -8.407 12.971 3.532 1.00 96.38 148 GLU A C 1
ATOM 1143 O O . GLU A 1 148 ? -8.092 13.305 2.384 1.00 96.38 148 GLU A O 1
ATOM 1148 N N . ALA A 1 149 ? -7.510 12.492 4.403 1.00 95.31 149 ALA A N 1
ATOM 1149 C CA . ALA A 1 149 ? -6.095 12.335 4.085 1.00 95.31 149 ALA A CA 1
ATOM 1150 C C . ALA A 1 149 ? -5.854 11.330 2.950 1.00 95.31 149 ALA A C 1
ATOM 1152 O O . ALA A 1 149 ? -5.031 11.608 2.075 1.00 95.31 149 ALA A O 1
ATOM 1153 N N . GLU A 1 150 ? -6.562 10.201 2.953 1.00 95.44 150 GLU A N 1
ATOM 1154 C CA . GLU A 1 150 ? -6.509 9.184 1.903 1.00 95.44 150 GLU A CA 1
ATOM 1155 C C . GLU A 1 150 ? -7.013 9.732 0.565 1.00 95.44 150 GLU A C 1
ATOM 1157 O O . GLU A 1 150 ? -6.287 9.701 -0.427 1.00 95.44 150 GLU A O 1
ATOM 1162 N N . GLN A 1 151 ? -8.211 10.322 0.541 1.00 96.00 151 GLN A N 1
ATOM 1163 C CA . GLN A 1 151 ? -8.792 10.891 -0.678 1.00 96.00 151 GLN A CA 1
ATOM 1164 C C . GLN A 1 151 ? -7.892 11.969 -1.281 1.00 96.00 151 GLN A C 1
ATOM 1166 O O . GLN A 1 151 ? -7.775 12.114 -2.497 1.00 96.00 151 GLN A O 1
ATOM 1171 N N . GLN A 1 152 ? -7.223 12.737 -0.428 1.00 94.69 152 GLN A N 1
ATOM 1172 C CA . GLN A 1 152 ? -6.274 13.730 -0.885 1.00 94.69 152 GLN A CA 1
ATOM 1173 C C . GLN A 1 152 ? -4.984 13.113 -1.449 1.00 94.69 152 GLN A C 1
ATOM 1175 O O . GLN A 1 152 ? -4.436 13.672 -2.396 1.00 94.69 152 GLN A O 1
ATOM 1180 N N . LEU A 1 153 ? -4.499 11.999 -0.895 1.00 94.06 153 LEU A N 1
ATOM 1181 C CA . LEU A 1 153 ? -3.359 11.259 -1.448 1.00 94.06 153 LEU A CA 1
ATOM 1182 C C . LEU A 1 153 ? -3.698 10.678 -2.820 1.00 94.06 153 LEU A C 1
ATOM 1184 O O . LEU A 1 153 ? -2.921 10.857 -3.750 1.00 94.06 153 LEU A O 1
ATOM 1188 N N . LEU A 1 154 ? -4.882 10.082 -2.968 1.00 95.50 154 LEU A N 1
ATOM 1189 C CA . LEU A 1 154 ? -5.369 9.574 -4.252 1.00 95.50 154 LEU A CA 1
ATOM 1190 C C . LEU A 1 154 ? -5.443 10.685 -5.313 1.00 95.50 154 LEU A C 1
ATOM 1192 O O . LEU A 1 154 ? -4.954 10.513 -6.425 1.00 95.50 154 LEU A O 1
ATOM 1196 N N . ARG A 1 155 ? -5.936 11.877 -4.952 1.00 95.44 155 ARG A N 1
ATOM 1197 C CA . ARG A 1 155 ? -5.909 13.052 -5.847 1.00 95.44 155 ARG A CA 1
ATOM 1198 C C . ARG A 1 155 ? -4.501 13.527 -6.201 1.00 95.44 155 ARG A C 1
ATOM 1200 O O . ARG A 1 155 ? -4.318 14.153 -7.242 1.00 95.44 155 ARG A O 1
ATOM 1207 N N . ASP A 1 156 ? -3.526 13.336 -5.319 1.00 91.56 156 ASP A N 1
ATOM 1208 C CA . ASP A 1 156 ? -2.143 13.723 -5.594 1.00 91.56 156 ASP A CA 1
ATOM 1209 C C . ASP A 1 156 ? -1.454 12.712 -6.528 1.00 91.56 156 ASP A C 1
ATOM 1211 O O . ASP A 1 156 ? -0.641 13.136 -7.347 1.00 91.56 156 ASP A O 1
ATOM 1215 N N . ILE A 1 157 ? -1.834 11.425 -6.490 1.00 93.19 157 ILE A N 1
ATOM 1216 C CA . ILE A 1 157 ? -1.397 10.412 -7.473 1.00 93.19 157 ILE A CA 1
ATOM 1217 C C . ILE A 1 157 ? -1.767 10.858 -8.891 1.00 93.19 157 ILE A C 1
ATOM 1219 O O . ILE A 1 157 ? -0.914 10.870 -9.772 1.00 93.19 157 ILE A O 1
ATOM 1223 N N . GLU A 1 158 ? -3.010 11.298 -9.102 1.00 92.62 158 GLU A N 1
ATOM 1224 C CA . GLU A 1 158 ? -3.496 11.744 -10.419 1.00 92.62 158 GLU A CA 1
ATOM 1225 C C . GLU A 1 158 ? -2.783 13.001 -10.942 1.00 92.62 158 GLU A C 1
ATOM 1227 O O . GLU A 1 158 ? -2.707 13.229 -12.150 1.00 92.62 158 GLU A O 1
ATOM 1232 N N . LYS A 1 159 ? -2.283 13.854 -10.041 1.00 91.94 159 LYS A N 1
ATOM 1233 C CA . LYS A 1 159 ? -1.625 15.123 -10.397 1.00 91.94 159 LYS A CA 1
ATOM 1234 C C . LYS A 1 159 ? -0.144 14.963 -10.680 1.00 91.94 159 LYS A C 1
ATOM 1236 O O . LYS A 1 159 ? 0.428 15.781 -11.402 1.00 91.94 159 LYS A O 1
ATOM 1241 N N . THR A 1 160 ? 0.480 13.974 -10.062 1.00 88.81 160 THR A N 1
ATOM 1242 C CA . THR A 1 160 ? 1.905 13.732 -10.209 1.00 88.81 160 THR A CA 1
ATOM 1243 C C . THR A 1 160 ? 2.151 12.805 -11.388 1.00 88.81 160 THR A C 1
ATOM 1245 O O . THR A 1 160 ? 1.432 11.836 -11.589 1.00 88.81 160 THR A O 1
ATOM 1248 N N . THR A 1 161 ? 3.174 13.104 -12.184 1.00 87.88 161 THR A N 1
ATOM 1249 C CA . THR A 1 161 ? 3.607 12.254 -13.306 1.00 87.88 161 THR A CA 1
ATOM 1250 C C . THR A 1 161 ? 4.774 11.341 -12.939 1.00 87.88 161 THR A C 1
ATOM 1252 O O . THR A 1 161 ? 5.136 10.468 -13.719 1.00 87.88 161 THR A O 1
ATOM 1255 N N . ASP A 1 162 ? 5.410 11.588 -11.794 1.00 86.19 162 ASP A N 1
ATOM 1256 C CA . ASP A 1 162 ? 6.500 10.769 -11.285 1.00 86.19 162 ASP A CA 1
ATOM 1257 C C . ASP A 1 162 ? 5.957 9.516 -10.585 1.00 86.19 162 ASP A C 1
ATOM 1259 O O . ASP A 1 162 ? 5.247 9.607 -9.583 1.00 86.19 162 ASP A O 1
ATOM 1263 N N . ALA A 1 163 ? 6.321 8.343 -11.100 1.00 83.69 163 ALA A N 1
ATOM 1264 C CA . ALA A 1 163 ? 5.863 7.064 -10.568 1.00 83.69 163 ALA A CA 1
ATOM 1265 C C . ALA A 1 163 ? 6.360 6.797 -9.134 1.00 83.69 163 ALA A C 1
ATOM 1267 O O . ALA A 1 163 ? 5.682 6.115 -8.367 1.00 83.69 163 ALA A O 1
ATOM 1268 N N . SER A 1 164 ? 7.520 7.343 -8.746 1.00 80.69 164 SER A N 1
ATOM 1269 C CA . SER A 1 164 ? 8.046 7.194 -7.383 1.00 80.69 164 SER A CA 1
ATOM 1270 C C . SER A 1 164 ? 7.183 7.950 -6.370 1.00 80.69 164 SER A C 1
ATOM 1272 O O . SER A 1 164 ? 6.733 7.375 -5.377 1.00 80.69 164 SER A O 1
ATOM 1274 N N . ASP A 1 165 ? 6.878 9.215 -6.648 1.00 82.62 165 ASP A N 1
ATOM 1275 C CA . ASP A 1 165 ? 5.957 10.020 -5.845 1.00 82.62 165 ASP A CA 1
ATOM 1276 C C . ASP A 1 165 ? 4.544 9.416 -5.811 1.00 82.62 165 ASP A C 1
ATOM 1278 O O . ASP A 1 165 ? 3.936 9.323 -4.741 1.00 82.62 165 ASP A O 1
ATOM 1282 N N . GLN A 1 166 ? 4.023 8.952 -6.954 1.00 87.62 166 GLN A N 1
ATOM 1283 C CA . GLN A 1 166 ? 2.741 8.238 -7.008 1.00 87.62 166 GLN A CA 1
ATOM 1284 C C . GLN A 1 166 ? 2.746 7.011 -6.094 1.00 87.62 166 GLN A C 1
ATOM 1286 O O . GLN A 1 166 ? 1.803 6.812 -5.326 1.00 87.62 166 GLN A O 1
ATOM 1291 N N . MET A 1 167 ? 3.825 6.223 -6.108 1.00 86.00 167 MET A N 1
ATOM 1292 C CA . MET A 1 167 ? 3.956 5.074 -5.219 1.00 86.00 167 MET A CA 1
ATOM 1293 C C . MET A 1 167 ? 4.032 5.458 -3.746 1.00 86.00 167 MET A C 1
ATOM 1295 O O . MET A 1 167 ? 3.445 4.776 -2.897 1.00 86.00 167 MET A O 1
ATOM 1299 N N . ALA A 1 168 ? 4.718 6.554 -3.421 1.00 82.25 168 ALA A N 1
ATOM 1300 C CA . ALA A 1 168 ? 4.768 7.068 -2.059 1.00 82.25 168 ALA A CA 1
ATOM 1301 C C . ALA A 1 168 ? 3.366 7.451 -1.573 1.00 82.25 168 ALA A C 1
ATOM 1303 O O . ALA A 1 168 ? 2.974 7.094 -0.457 1.00 82.25 168 ALA A O 1
ATOM 1304 N N . PHE A 1 169 ? 2.586 8.129 -2.417 1.00 90.62 169 PHE A N 1
ATOM 1305 C CA . PHE A 1 169 ? 1.215 8.500 -2.090 1.00 90.62 169 PHE A CA 1
ATOM 1306 C C . PHE A 1 169 ? 0.288 7.292 -1.981 1.00 90.62 169 PHE A C 1
ATOM 1308 O O . PHE A 1 169 ? -0.477 7.222 -1.019 1.00 90.62 169 PHE A O 1
ATOM 1315 N N . LEU A 1 170 ? 0.394 6.324 -2.894 1.00 92.44 170 LEU A N 1
ATOM 1316 C CA . LEU A 1 170 ? -0.395 5.093 -2.863 1.00 92.44 170 LEU A CA 1
ATOM 1317 C C . LEU A 1 170 ? -0.129 4.295 -1.584 1.00 92.44 170 LEU A C 1
ATOM 1319 O O . LEU A 1 170 ? -1.062 3.907 -0.884 1.00 92.44 170 LEU A O 1
ATOM 1323 N N . THR A 1 171 ? 1.144 4.122 -1.227 1.00 86.94 171 THR A N 1
ATOM 1324 C CA . THR A 1 171 ? 1.539 3.408 -0.007 1.00 86.94 171 THR A CA 1
ATOM 1325 C C . THR A 1 171 ? 0.990 4.098 1.242 1.00 86.94 171 THR A C 1
ATOM 1327 O O . THR A 1 171 ? 0.455 3.442 2.135 1.00 86.94 171 THR A O 1
ATOM 1330 N N . GLN A 1 172 ? 1.071 5.431 1.307 1.00 87.12 172 GLN A N 1
ATOM 1331 C CA . GLN A 1 172 ? 0.487 6.194 2.413 1.00 87.12 172 GLN A CA 1
ATOM 1332 C C . GLN A 1 172 ? -1.043 6.070 2.446 1.00 87.12 172 GLN A C 1
ATOM 1334 O O . GLN A 1 172 ? -1.614 5.982 3.530 1.00 87.12 172 GLN A O 1
ATOM 1339 N N . ALA A 1 173 ? -1.712 6.044 1.292 1.00 94.31 173 ALA A N 1
ATOM 1340 C CA . ALA A 1 173 ? -3.165 5.913 1.213 1.00 94.31 173 ALA A CA 1
ATOM 1341 C C . ALA A 1 173 ? -3.627 4.541 1.732 1.00 94.31 173 ALA A C 1
ATOM 1343 O O . ALA A 1 173 ? -4.497 4.483 2.602 1.00 94.31 173 ALA A O 1
ATOM 1344 N N . MET A 1 174 ? -2.959 3.459 1.315 1.00 93.06 174 MET A N 1
ATOM 1345 C CA . MET A 1 174 ? -3.196 2.106 1.837 1.00 93.06 174 MET A CA 1
ATOM 1346 C C . MET A 1 174 ? -3.017 2.036 3.361 1.00 93.06 174 MET A C 1
ATOM 1348 O O . MET A 1 174 ? -3.795 1.384 4.054 1.00 93.06 174 MET A O 1
ATOM 1352 N N . GLN A 1 175 ? -2.025 2.743 3.915 1.00 88.69 175 GLN A N 1
ATOM 1353 C CA . GLN A 1 175 ? -1.829 2.821 5.366 1.00 88.69 175 GLN A CA 1
ATOM 1354 C C . GLN A 1 175 ? -2.965 3.567 6.079 1.00 88.69 175 GLN A C 1
ATOM 1356 O O . GLN A 1 175 ? -3.371 3.149 7.164 1.00 88.69 175 GLN A O 1
ATOM 1361 N N . MET A 1 176 ? -3.484 4.658 5.500 1.00 92.25 176 MET A N 1
ATOM 1362 C CA . MET A 1 176 ? -4.623 5.386 6.078 1.00 92.25 176 MET A CA 1
ATOM 1363 C C . MET A 1 176 ? -5.881 4.510 6.090 1.00 92.25 176 MET A C 1
ATOM 1365 O O . MET A 1 176 ? -6.563 4.455 7.115 1.00 92.25 176 MET A O 1
ATOM 1369 N N . SER A 1 177 ? -6.138 3.782 4.998 1.00 94.50 177 SER A N 1
ATOM 1370 C CA . SER A 1 177 ? -7.223 2.797 4.915 1.00 94.50 177 SER A CA 1
ATOM 1371 C C . SER A 1 177 ? -7.061 1.708 5.982 1.00 94.50 177 SER A C 1
ATOM 1373 O O . SER A 1 177 ? -7.955 1.507 6.805 1.00 94.50 177 SER A O 1
ATOM 1375 N N . ALA A 1 178 ? -5.875 1.098 6.098 1.00 89.81 178 ALA A N 1
ATOM 1376 C CA . ALA A 1 178 ? -5.603 0.083 7.118 1.00 89.81 178 ALA A CA 1
ATOM 1377 C C . ALA A 1 178 ? -5.829 0.599 8.556 1.00 89.81 178 ALA A C 1
ATOM 1379 O O . ALA A 1 178 ? -6.416 -0.101 9.386 1.00 89.81 178 ALA A O 1
ATOM 1380 N N . LEU A 1 179 ? -5.410 1.834 8.865 1.00 90.56 179 LEU A N 1
ATOM 1381 C CA . LEU A 1 179 ? -5.675 2.467 10.163 1.00 90.56 179 LEU A CA 1
ATOM 1382 C C . LEU A 1 179 ? -7.170 2.691 10.406 1.00 90.56 179 LEU A C 1
ATOM 1384 O O . LEU A 1 179 ? -7.648 2.454 11.518 1.00 90.56 179 LEU A O 1
ATOM 1388 N N . ARG A 1 180 ? -7.914 3.134 9.388 1.00 94.88 180 ARG A N 1
ATOM 1389 C CA . ARG A 1 180 ? -9.357 3.374 9.499 1.00 94.88 180 ARG A CA 1
ATOM 1390 C C . ARG A 1 180 ? -10.105 2.072 9.765 1.00 94.88 180 ARG A C 1
ATOM 1392 O O . ARG A 1 180 ? -10.903 2.002 10.698 1.00 94.88 180 ARG A O 1
ATOM 1399 N N . VAL A 1 181 ? -9.769 1.016 9.033 1.00 94.00 181 VAL A N 1
ATOM 1400 C CA . VAL A 1 181 ? -10.328 -0.326 9.234 1.00 94.00 181 VAL A CA 1
ATOM 1401 C C . VAL A 1 181 ? -10.012 -0.845 10.640 1.00 94.00 181 VAL A C 1
ATOM 1403 O O . VAL A 1 181 ? -10.909 -1.335 11.322 1.00 94.00 181 VAL A O 1
ATOM 1406 N N . ARG A 1 182 ? -8.792 -0.639 11.159 1.00 88.00 182 ARG A N 1
ATOM 1407 C CA . ARG A 1 182 ? -8.473 -0.957 12.566 1.00 88.00 182 ARG A CA 1
ATOM 1408 C C . ARG A 1 182 ? -9.337 -0.197 13.570 1.00 88.00 182 ARG A C 1
ATOM 1410 O O . ARG A 1 182 ? -9.756 -0.778 14.569 1.00 88.00 182 ARG A O 1
ATOM 1417 N N . CYS A 1 183 ? -9.611 1.081 13.319 1.00 91.69 183 CYS A N 1
ATOM 1418 C CA . CYS A 1 183 ? -10.489 1.868 14.181 1.00 91.69 183 CYS A CA 1
ATOM 1419 C C . CYS A 1 183 ? -11.911 1.281 14.207 1.00 91.69 183 CYS A C 1
ATOM 1421 O O . CYS A 1 183 ? -12.500 1.177 15.282 1.00 91.69 183 CYS A O 1
ATOM 1423 N N . TYR A 1 184 ? -12.441 0.831 13.061 1.00 94.31 184 TYR A N 1
ATOM 1424 C CA . TYR A 1 184 ? -13.737 0.142 13.009 1.00 94.31 184 TYR A CA 1
ATOM 1425 C C . TYR A 1 184 ? -13.727 -1.167 13.803 1.00 94.31 184 TYR A C 1
ATOM 1427 O O . TYR A 1 184 ? -14.638 -1.419 14.595 1.00 94.31 184 TYR A O 1
ATOM 1435 N N . LEU A 1 185 ? -12.686 -1.988 13.629 1.00 89.88 185 LEU A N 1
ATOM 1436 C CA . LEU A 1 185 ? -12.546 -3.250 14.358 1.00 89.88 185 LEU A CA 1
ATOM 1437 C C . LEU A 1 185 ? -12.477 -3.027 15.872 1.00 89.88 185 LEU A C 1
ATOM 1439 O O . LEU A 1 185 ? -13.097 -3.775 16.624 1.00 89.88 185 LEU A O 1
ATOM 1443 N N . ARG A 1 186 ? -11.810 -1.957 16.324 1.00 88.44 186 ARG A N 1
ATOM 1444 C CA . ARG A 1 186 ? -11.730 -1.593 17.747 1.00 88.44 186 ARG A CA 1
ATOM 1445 C C . ARG A 1 186 ? -13.091 -1.259 18.364 1.00 88.44 186 ARG A C 1
ATOM 1447 O O . ARG A 1 186 ? -13.290 -1.507 19.547 1.00 88.44 186 ARG A O 1
ATOM 1454 N N . LEU A 1 187 ? -14.029 -0.735 17.576 1.00 91.62 187 LEU A N 1
ATOM 1455 C CA . LEU A 1 187 ? -15.417 -0.504 17.992 1.00 91.62 187 LEU A CA 1
ATOM 1456 C C . LEU A 1 187 ? -16.332 -1.726 17.803 1.00 91.62 187 LEU A C 1
ATOM 1458 O O . LEU A 1 187 ? -17.539 -1.623 18.019 1.00 91.62 187 LEU A O 1
ATOM 1462 N N . GLY A 1 188 ? -15.795 -2.863 17.354 1.00 89.62 188 GLY A N 1
ATOM 1463 C CA . GLY A 1 188 ? -16.584 -4.047 17.011 1.00 89.62 188 GLY A CA 1
ATOM 1464 C C . GLY A 1 188 ? -17.413 -3.893 15.729 1.00 89.62 188 GLY A C 1
ATOM 1465 O O . GLY A 1 188 ? -18.243 -4.750 15.429 1.00 89.62 188 GLY A O 1
ATOM 1466 N N . GLN A 1 189 ? -17.194 -2.835 14.940 1.00 94.25 189 GLN A N 1
ATOM 1467 C CA . GLN A 1 189 ? -17.938 -2.533 13.711 1.00 94.25 189 GLN A CA 1
ATOM 1468 C C . GLN A 1 189 ? -17.369 -3.290 12.499 1.00 94.25 189 GLN A C 1
ATOM 1470 O O . GLN A 1 189 ? -16.958 -2.699 11.501 1.00 94.25 189 GLN A O 1
ATOM 1475 N N . ARG A 1 190 ? -17.336 -4.623 12.583 1.00 91.50 190 ARG A N 1
ATOM 1476 C CA . ARG A 1 190 ? -16.678 -5.487 11.585 1.00 91.50 190 ARG A CA 1
ATOM 1477 C C . ARG A 1 190 ? -17.271 -5.377 10.180 1.00 91.50 190 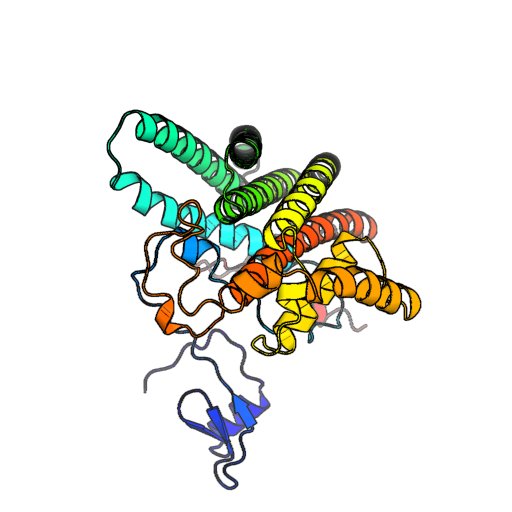ARG A C 1
ATOM 1479 O O . ARG A 1 190 ? -16.521 -5.313 9.214 1.00 91.50 190 ARG A O 1
ATOM 1486 N N . ASP A 1 191 ? -18.597 -5.329 10.056 1.00 93.00 191 ASP A N 1
ATOM 1487 C CA . ASP A 1 191 ? -19.253 -5.261 8.742 1.00 93.00 191 ASP A CA 1
ATOM 1488 C C . ASP A 1 191 ? -18.922 -3.956 8.009 1.00 93.00 191 ASP A C 1
ATOM 1490 O O . ASP A 1 191 ? -18.698 -3.961 6.799 1.00 93.00 191 ASP A O 1
ATOM 1494 N N . LEU A 1 192 ? -18.828 -2.845 8.750 1.00 94.12 192 LEU A N 1
ATOM 1495 C CA . LEU A 1 192 ? -18.380 -1.566 8.202 1.00 94.12 192 LEU A CA 1
ATOM 1496 C C . LEU A 1 192 ? -16.900 -1.624 7.824 1.00 94.12 192 LEU A C 1
ATOM 1498 O O . LEU A 1 192 ? -16.554 -1.188 6.733 1.00 94.12 192 LEU A O 1
ATOM 1502 N N . ALA A 1 193 ? -16.060 -2.229 8.670 1.00 94.38 193 ALA A N 1
ATOM 1503 C CA . ALA A 1 193 ? -14.640 -2.435 8.393 1.00 94.38 193 ALA A CA 1
ATOM 1504 C C . ALA A 1 193 ? -14.421 -3.199 7.072 1.00 94.38 193 ALA A C 1
ATOM 1506 O O . ALA A 1 193 ? -13.644 -2.763 6.228 1.00 94.38 193 ALA A O 1
ATOM 1507 N N . LEU A 1 194 ? -15.150 -4.303 6.864 1.00 93.62 194 LEU A N 1
ATOM 1508 C CA . LEU A 1 194 ? -15.097 -5.101 5.635 1.00 93.62 194 LEU A CA 1
ATOM 1509 C C . LEU A 1 194 ? -15.625 -4.347 4.419 1.00 93.62 194 LEU A C 1
ATOM 1511 O O . LEU A 1 194 ? -15.031 -4.411 3.345 1.00 93.62 194 LEU A O 1
ATOM 1515 N N . LEU A 1 195 ? -16.763 -3.665 4.570 1.00 95.44 195 LEU A N 1
ATOM 1516 C CA . LEU A 1 195 ? -17.365 -2.902 3.483 1.00 95.44 195 LEU A CA 1
ATOM 1517 C C . LEU A 1 195 ? -16.427 -1.794 2.998 1.00 95.44 195 LEU A C 1
ATOM 1519 O O . LEU A 1 195 ? -16.321 -1.572 1.794 1.00 95.44 195 LEU A O 1
ATOM 1523 N N . ASP A 1 196 ? -15.788 -1.102 3.935 1.00 94.06 196 ASP A N 1
ATOM 1524 C CA . ASP A 1 196 ? -14.857 -0.013 3.670 1.00 94.06 196 ASP A CA 1
ATOM 1525 C C . ASP A 1 196 ? -13.567 -0.541 3.027 1.00 94.06 196 ASP A C 1
ATOM 1527 O O . ASP A 1 196 ? -13.223 -0.136 1.919 1.00 94.06 196 ASP A O 1
ATOM 1531 N N . LEU A 1 197 ? -12.951 -1.566 3.629 1.00 94.62 197 LEU A N 1
ATOM 1532 C CA . LEU A 1 197 ? -11.744 -2.207 3.104 1.00 94.62 197 LEU A CA 1
ATOM 1533 C C . LEU A 1 197 ? -11.937 -2.739 1.681 1.00 94.62 197 LEU A C 1
ATOM 1535 O O . LEU A 1 197 ? -11.082 -2.539 0.826 1.00 94.62 197 LEU A O 1
ATOM 1539 N N . LYS A 1 198 ? -13.073 -3.386 1.395 1.00 95.81 198 LYS A N 1
ATOM 1540 C CA . LYS A 1 198 ? -13.357 -3.927 0.060 1.00 95.81 198 LYS A CA 1
ATOM 1541 C C . LYS A 1 198 ? -13.426 -2.833 -1.006 1.00 95.81 198 LYS A C 1
ATOM 1543 O O . LYS A 1 198 ? -12.978 -3.051 -2.130 1.00 95.81 198 LYS A O 1
ATOM 1548 N N . LYS A 1 199 ? -14.011 -1.676 -0.679 1.00 96.00 199 LYS A N 1
ATOM 1549 C CA . LYS A 1 199 ? -14.063 -0.531 -1.602 1.00 96.00 199 LYS A CA 1
ATOM 1550 C C . LYS A 1 199 ? -12.661 0.008 -1.859 1.00 96.00 199 LYS A C 1
ATOM 1552 O O . LYS A 1 199 ? -12.296 0.208 -3.015 1.00 96.00 199 LYS A O 1
ATOM 1557 N N . ASP A 1 200 ? -11.879 0.181 -0.800 1.00 95.69 200 ASP A N 1
ATOM 1558 C CA . ASP A 1 200 ? -10.526 0.724 -0.893 1.00 95.69 200 ASP A CA 1
ATOM 1559 C C . ASP A 1 200 ? -9.588 -0.214 -1.661 1.00 95.69 200 ASP A C 1
ATOM 1561 O O . ASP A 1 200 ? -8.859 0.233 -2.541 1.00 95.69 200 ASP A O 1
ATOM 1565 N N . VAL A 1 201 ? -9.649 -1.527 -1.405 1.00 95.38 201 VAL A N 1
ATOM 1566 C CA . VAL A 1 201 ? -8.854 -2.541 -2.118 1.00 95.38 201 VAL A CA 1
ATOM 1567 C C . VAL A 1 201 ? -9.090 -2.469 -3.623 1.00 95.38 201 VAL A C 1
ATOM 1569 O O . VAL A 1 201 ? -8.121 -2.491 -4.371 1.00 95.38 201 VAL A O 1
ATOM 1572 N N . GLN A 1 202 ? -10.337 -2.316 -4.079 1.00 96.00 202 GLN A N 1
ATOM 1573 C CA . GLN A 1 202 ? -10.636 -2.185 -5.512 1.00 96.00 202 GLN A CA 1
ATOM 1574 C C . GLN A 1 202 ? -10.003 -0.931 -6.125 1.00 96.00 202 GLN A C 1
ATOM 1576 O O . GLN A 1 202 ? -9.473 -0.973 -7.236 1.00 96.00 202 GLN A O 1
ATOM 1581 N N . ILE A 1 203 ? -10.041 0.191 -5.401 1.00 96.44 203 ILE A N 1
ATOM 1582 C CA . ILE A 1 203 ? -9.410 1.440 -5.838 1.00 96.44 203 ILE A CA 1
ATOM 1583 C C . ILE A 1 203 ? -7.889 1.258 -5.897 1.00 96.44 203 ILE A C 1
ATOM 1585 O O . ILE A 1 203 ? -7.259 1.588 -6.902 1.00 96.44 203 ILE A O 1
ATOM 1589 N N . PHE A 1 204 ? -7.292 0.712 -4.839 1.00 96.69 204 PHE A N 1
ATOM 1590 C CA . PHE A 1 204 ? -5.851 0.520 -4.750 1.00 96.69 204 PHE A CA 1
ATOM 1591 C C . PHE A 1 204 ? -5.328 -0.520 -5.729 1.00 96.69 204 PHE A C 1
ATOM 1593 O O . PHE A 1 204 ? -4.226 -0.343 -6.232 1.00 96.69 204 PHE A O 1
ATOM 1600 N N . GLU A 1 205 ? -6.088 -1.560 -6.042 1.00 95.94 205 GLU A N 1
ATOM 1601 C CA . GLU A 1 205 ? -5.738 -2.544 -7.062 1.00 95.94 205 GLU A CA 1
ATOM 1602 C C . GLU A 1 205 ? -5.589 -1.879 -8.432 1.00 95.94 205 GLU A C 1
ATOM 1604 O O . GLU A 1 205 ? -4.528 -1.979 -9.051 1.00 95.94 205 GLU A O 1
ATOM 1609 N N . ALA A 1 206 ? -6.587 -1.092 -8.846 1.00 95.69 206 ALA A N 1
ATOM 1610 C CA . ALA A 1 206 ? -6.539 -0.349 -10.102 1.00 95.69 206 ALA A CA 1
ATOM 1611 C C . ALA A 1 206 ? -5.358 0.640 -10.154 1.00 95.69 206 ALA A C 1
ATOM 1613 O O . ALA A 1 206 ? -4.651 0.711 -11.161 1.00 95.69 206 ALA A O 1
ATOM 1614 N N . GLN A 1 207 ? -5.105 1.376 -9.065 1.00 96.38 207 GLN A N 1
ATOM 1615 C CA . GLN A 1 207 ? -3.980 2.318 -8.989 1.00 96.38 207 GLN A CA 1
ATOM 1616 C C . GLN A 1 207 ? -2.622 1.601 -8.979 1.00 96.38 207 GLN A C 1
ATOM 1618 O O . GLN A 1 207 ? -1.691 2.040 -9.649 1.00 96.38 207 GLN A O 1
ATOM 1623 N N . THR A 1 208 ? -2.506 0.478 -8.267 1.00 95.81 208 THR A N 1
ATOM 1624 C CA . THR A 1 208 ? -1.279 -0.331 -8.202 1.00 95.81 208 THR A CA 1
ATOM 1625 C C . THR A 1 208 ? -0.941 -0.899 -9.576 1.00 95.81 208 THR A C 1
ATOM 1627 O O . THR A 1 208 ? 0.198 -0.763 -10.016 1.00 95.81 208 THR A O 1
ATOM 1630 N N . HIS A 1 209 ? -1.926 -1.464 -10.286 1.00 95.38 209 HIS A N 1
ATOM 1631 C CA . HIS A 1 209 ? -1.753 -1.912 -11.671 1.00 95.38 209 HIS A CA 1
ATOM 1632 C C . HIS A 1 209 ? -1.244 -0.772 -12.549 1.00 95.38 209 HIS A C 1
ATOM 1634 O O . HIS A 1 209 ? -0.202 -0.904 -13.188 1.00 95.38 209 HIS A O 1
ATOM 1640 N N . HIS A 1 210 ? -1.936 0.368 -12.520 1.00 94.00 210 HIS A N 1
ATOM 1641 C CA . HIS A 1 210 ? -1.587 1.508 -13.354 1.00 94.00 210 HIS A CA 1
ATOM 1642 C C . HIS A 1 210 ? -0.156 1.999 -13.106 1.00 94.00 210 HIS A C 1
ATOM 1644 O O . HIS A 1 210 ? 0.602 2.213 -14.052 1.00 94.00 210 HIS A O 1
ATOM 1650 N N . ILE A 1 211 ? 0.242 2.149 -11.841 1.00 92.88 211 ILE A N 1
ATOM 1651 C CA . ILE A 1 211 ? 1.578 2.642 -11.503 1.00 92.88 211 ILE A CA 1
ATOM 1652 C C . ILE A 1 211 ? 2.648 1.599 -11.849 1.00 92.88 211 ILE A C 1
ATOM 1654 O O . ILE A 1 211 ? 3.681 1.963 -12.405 1.00 92.88 211 ILE A O 1
ATOM 1658 N N . ILE A 1 212 ? 2.418 0.304 -11.604 1.00 94.00 212 ILE A N 1
ATOM 1659 C CA . ILE A 1 212 ? 3.376 -0.747 -11.986 1.00 94.00 212 ILE A CA 1
ATOM 1660 C C . ILE A 1 212 ? 3.548 -0.802 -13.511 1.00 94.00 212 ILE A C 1
ATOM 1662 O O . ILE A 1 212 ? 4.679 -0.904 -13.987 1.00 94.00 212 ILE A O 1
ATOM 1666 N N . GLU A 1 213 ? 2.474 -0.668 -14.292 1.00 92.56 213 GLU A N 1
ATOM 1667 C CA . GLU A 1 213 ? 2.559 -0.569 -15.756 1.00 92.56 213 GLU A CA 1
ATOM 1668 C C . GLU A 1 213 ? 3.404 0.631 -16.199 1.00 92.56 213 GLU A C 1
ATOM 1670 O O . GLU A 1 213 ? 4.228 0.508 -17.108 1.00 92.56 213 GLU A O 1
ATOM 1675 N N . GLN A 1 214 ? 3.266 1.781 -15.533 1.00 91.12 214 GLN A N 1
ATOM 1676 C CA . GLN A 1 214 ? 4.119 2.944 -15.788 1.00 91.12 214 GLN A CA 1
ATOM 1677 C C . GLN A 1 214 ? 5.582 2.691 -15.393 1.00 91.12 214 GLN A C 1
ATOM 1679 O O . GLN A 1 214 ? 6.492 3.046 -16.150 1.00 91.12 214 GLN A O 1
ATOM 1684 N N . ILE A 1 215 ? 5.820 2.055 -14.239 1.00 88.44 215 ILE A N 1
ATOM 1685 C CA . ILE A 1 215 ? 7.159 1.741 -13.722 1.00 88.44 215 ILE A CA 1
ATOM 1686 C C . ILE A 1 215 ? 7.874 0.748 -14.619 1.00 88.44 215 ILE A C 1
ATOM 1688 O O . ILE A 1 215 ? 9.068 0.915 -14.835 1.00 88.44 215 ILE A O 1
ATOM 1692 N N . ILE A 1 216 ? 7.203 -0.266 -15.154 1.00 88.69 216 ILE A N 1
ATOM 1693 C CA . ILE A 1 216 ? 7.809 -1.182 -16.127 1.00 88.69 216 ILE A CA 1
ATOM 1694 C C . ILE A 1 216 ? 7.940 -0.461 -17.482 1.00 88.69 216 ILE A C 1
ATOM 1696 O O . ILE A 1 216 ? 8.963 -0.538 -18.166 1.00 88.69 216 ILE A O 1
ATOM 1700 N N . GLY A 1 217 ? 6.972 0.387 -17.810 1.00 83.19 217 GLY A N 1
ATOM 1701 C CA . GLY A 1 217 ? 7.010 1.269 -18.962 1.00 83.19 217 GLY A CA 1
ATOM 1702 C C . GLY A 1 217 ? 6.777 0.539 -20.282 1.00 83.19 217 GLY A C 1
ATOM 1703 O O . GLY A 1 217 ? 6.381 -0.620 -20.338 1.00 83.19 217 GLY A O 1
ATOM 1704 N N . ARG A 1 218 ? 7.027 1.253 -21.384 1.00 77.62 218 ARG A N 1
ATOM 1705 C CA . ARG A 1 218 ? 6.689 0.798 -22.746 1.00 77.62 218 ARG A CA 1
ATOM 1706 C C . ARG A 1 218 ? 7.617 -0.272 -23.321 1.00 77.62 218 ARG A C 1
ATOM 1708 O O . ARG A 1 218 ? 7.300 -0.811 -24.371 1.00 77.62 218 ARG A O 1
ATOM 1715 N N . TYR A 1 219 ? 8.755 -0.527 -22.676 1.00 84.06 219 TYR A N 1
ATOM 1716 C CA . TYR A 1 219 ? 9.782 -1.458 -23.153 1.00 84.06 219 TYR A CA 1
ATOM 1717 C C . TYR A 1 219 ? 10.132 -2.481 -22.065 1.00 84.06 219 TYR A C 1
ATOM 1719 O O . TYR A 1 219 ? 11.241 -2.450 -21.523 1.00 84.06 219 TYR A O 1
ATOM 1727 N N . PRO A 1 220 ? 9.197 -3.378 -21.714 1.00 87.62 220 PRO A N 1
ATOM 1728 C CA . PRO A 1 220 ? 9.405 -4.387 -20.682 1.00 87.62 220 PRO A CA 1
ATOM 1729 C C . PRO A 1 220 ? 10.627 -5.287 -20.951 1.00 87.62 220 PRO A C 1
ATOM 1731 O O . PRO A 1 220 ? 11.275 -5.721 -20.002 1.00 87.62 220 PRO A O 1
ATOM 1734 N N . ALA A 1 221 ? 11.034 -5.511 -22.211 1.00 87.94 221 ALA A N 1
ATOM 1735 C CA . ALA A 1 221 ? 12.227 -6.316 -22.531 1.00 87.94 221 ALA A CA 1
ATOM 1736 C C . ALA A 1 221 ? 13.552 -5.786 -21.972 1.00 87.94 221 ALA A C 1
ATOM 1738 O O . ALA A 1 221 ? 14.505 -6.557 -21.851 1.00 87.94 221 ALA A O 1
ATOM 1739 N N . LEU A 1 222 ? 13.609 -4.519 -21.554 1.00 87.06 222 LEU A N 1
ATOM 1740 C CA . LEU A 1 222 ? 14.766 -3.972 -20.842 1.00 87.06 222 LEU A CA 1
ATOM 1741 C C . LEU A 1 222 ? 15.068 -4.735 -19.542 1.00 87.06 222 LEU A C 1
ATOM 1743 O O . LEU A 1 222 ? 16.230 -4.841 -19.157 1.00 87.06 222 LEU A O 1
ATOM 1747 N N . PHE A 1 223 ? 14.049 -5.306 -18.893 1.00 89.12 223 PHE A N 1
ATOM 1748 C CA . PHE A 1 223 ? 14.202 -6.065 -17.649 1.00 89.12 223 PHE A CA 1
ATOM 1749 C C . PHE A 1 223 ? 14.680 -7.510 -17.850 1.00 89.12 223 PHE A C 1
ATOM 1751 O O . PHE A 1 223 ? 14.871 -8.232 -16.880 1.00 89.12 223 PHE A O 1
ATOM 1758 N N . LEU A 1 224 ? 14.913 -7.930 -19.096 1.00 87.75 224 LEU A N 1
ATOM 1759 C CA . LEU A 1 224 ? 15.552 -9.208 -19.433 1.00 87.75 224 LEU A CA 1
ATOM 1760 C C . LEU A 1 224 ? 17.028 -9.032 -19.823 1.00 87.75 224 LEU A C 1
ATOM 1762 O O . LEU A 1 224 ? 17.642 -9.937 -20.389 1.00 87.75 224 LEU A O 1
ATOM 1766 N N . HIS A 1 225 ? 17.598 -7.850 -19.585 1.00 85.12 225 HIS A N 1
ATOM 1767 C CA . HIS A 1 225 ? 18.981 -7.569 -19.930 1.00 85.12 225 HIS A CA 1
ATOM 1768 C C . HIS A 1 225 ? 19.953 -8.357 -19.041 1.00 85.12 225 HIS A C 1
ATOM 1770 O O . HIS A 1 225 ? 19.780 -8.429 -17.828 1.00 85.12 225 HIS A O 1
ATOM 1776 N N . ALA A 1 226 ? 21.034 -8.871 -19.634 1.00 83.38 226 ALA A N 1
ATOM 1777 C CA . ALA A 1 226 ? 22.019 -9.727 -18.961 1.00 83.38 226 ALA A CA 1
ATOM 1778 C C . ALA A 1 226 ? 22.795 -9.050 -17.812 1.00 83.38 226 ALA A C 1
ATOM 1780 O O . ALA A 1 226 ? 23.558 -9.708 -17.114 1.00 83.38 226 ALA A O 1
ATOM 1781 N N . SER A 1 227 ? 22.651 -7.734 -17.636 1.00 82.69 227 SER A N 1
ATOM 1782 C CA . SER A 1 227 ? 23.248 -7.004 -16.510 1.00 82.69 227 SER A CA 1
ATOM 1783 C C . SER A 1 227 ? 22.426 -7.082 -15.225 1.00 82.69 227 SER A C 1
ATOM 1785 O O . SER A 1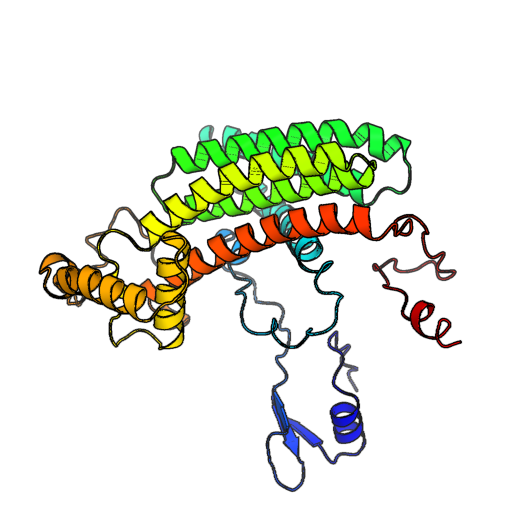 227 ? 22.898 -6.600 -14.200 1.00 82.69 227 SER A O 1
ATOM 1787 N N . LEU A 1 228 ? 21.187 -7.568 -15.295 1.00 84.75 228 LEU A N 1
ATOM 1788 C CA . LEU A 1 228 ? 20.314 -7.716 -14.136 1.00 84.75 228 LEU A CA 1
ATOM 1789 C C . LEU A 1 228 ? 20.583 -9.053 -13.460 1.00 84.75 228 LEU A C 1
ATOM 1791 O O . LEU A 1 228 ? 20.913 -10.037 -14.122 1.00 84.75 228 LEU A O 1
ATOM 1795 N N . SER A 1 229 ? 20.435 -9.078 -12.141 1.00 89.31 229 SER A N 1
ATOM 1796 C CA . SER A 1 229 ? 20.474 -10.326 -11.386 1.00 89.31 229 SER A CA 1
ATOM 1797 C C . SER A 1 229 ? 19.327 -11.265 -11.785 1.00 89.31 229 SER A C 1
ATOM 1799 O O . SER A 1 229 ? 18.236 -10.819 -12.148 1.00 89.31 229 SER A O 1
ATOM 1801 N N . ASP A 1 230 ? 19.548 -12.578 -11.665 1.00 88.81 230 ASP A N 1
ATOM 1802 C CA . ASP A 1 230 ? 18.503 -13.584 -11.908 1.00 88.81 230 ASP A CA 1
ATOM 1803 C C . ASP A 1 230 ? 17.269 -13.345 -11.016 1.00 88.81 230 ASP A C 1
ATOM 1805 O O . ASP A 1 230 ? 16.134 -13.550 -11.444 1.00 88.81 230 ASP A O 1
ATOM 1809 N N . GLU A 1 231 ? 17.479 -12.864 -9.785 1.00 89.31 231 GLU A N 1
ATOM 1810 C CA . GLU A 1 231 ? 16.410 -12.487 -8.851 1.00 89.31 231 GLU A CA 1
ATOM 1811 C C . GLU A 1 231 ? 15.548 -11.346 -9.407 1.00 89.31 231 GLU A C 1
ATOM 1813 O O . GLU A 1 231 ? 14.323 -11.455 -9.415 1.00 89.31 231 GLU A O 1
ATOM 1818 N N . ALA A 1 232 ? 16.169 -10.301 -9.961 1.00 87.94 232 ALA A N 1
ATOM 1819 C CA . ALA A 1 232 ? 15.449 -9.197 -10.586 1.00 87.94 232 ALA A CA 1
ATOM 1820 C C . ALA A 1 232 ? 14.672 -9.644 -11.834 1.00 87.94 232 ALA A C 1
ATOM 1822 O O . ALA A 1 232 ? 13.522 -9.252 -12.028 1.00 87.94 232 ALA A O 1
ATOM 1823 N N . VAL A 1 233 ? 15.261 -10.509 -12.664 1.00 89.25 233 VAL A N 1
ATOM 1824 C CA . VAL A 1 233 ? 14.572 -11.070 -13.837 1.00 89.25 233 VAL A CA 1
ATOM 1825 C C . VAL A 1 233 ? 13.343 -11.882 -13.414 1.00 89.25 233 VAL A C 1
ATOM 1827 O O . VAL A 1 233 ? 12.270 -11.721 -13.999 1.00 89.25 233 VAL A O 1
ATOM 1830 N N . ASN A 1 234 ? 13.465 -12.711 -12.375 1.00 88.19 234 ASN A N 1
ATOM 1831 C CA . ASN A 1 234 ? 12.338 -13.476 -11.836 1.00 88.19 234 ASN A CA 1
ATOM 1832 C C . ASN A 1 234 ? 11.251 -12.556 -11.268 1.00 88.19 234 ASN A C 1
ATOM 1834 O O . ASN A 1 234 ? 10.082 -12.715 -11.611 1.00 88.19 234 ASN A O 1
ATOM 1838 N N . GLN A 1 235 ? 11.633 -11.538 -10.492 1.00 90.88 235 GLN A N 1
ATOM 1839 C CA . GLN A 1 235 ? 10.699 -10.545 -9.958 1.00 90.88 235 GLN A CA 1
ATOM 1840 C C . GLN A 1 235 ? 9.933 -9.824 -11.074 1.00 90.88 235 GLN A C 1
ATOM 1842 O O . GLN A 1 235 ? 8.724 -9.610 -10.977 1.00 90.88 235 GLN A O 1
ATOM 1847 N N . PHE A 1 236 ? 10.622 -9.461 -12.155 1.00 93.12 236 PHE A N 1
ATOM 1848 C CA . PHE A 1 236 ? 9.998 -8.860 -13.325 1.00 93.12 236 PHE A CA 1
ATOM 1849 C C . PHE A 1 236 ? 8.975 -9.797 -13.985 1.00 93.12 236 PHE A C 1
ATOM 1851 O O . PHE A 1 236 ? 7.863 -9.363 -14.293 1.00 93.12 236 PHE A O 1
ATOM 1858 N N . ILE A 1 237 ? 9.324 -11.072 -14.181 1.00 89.38 237 ILE A N 1
ATOM 1859 C CA . ILE A 1 237 ? 8.408 -12.076 -14.740 1.00 89.38 237 ILE A CA 1
ATOM 1860 C C . ILE A 1 237 ? 7.174 -12.219 -13.841 1.00 89.38 237 ILE A C 1
ATOM 1862 O O . ILE A 1 237 ? 6.048 -12.156 -14.337 1.00 89.38 237 ILE A O 1
ATOM 1866 N N . ASP A 1 238 ? 7.368 -12.328 -12.527 1.00 88.81 238 ASP A N 1
ATOM 1867 C CA . ASP A 1 238 ? 6.282 -12.443 -11.552 1.00 88.81 238 ASP A CA 1
ATOM 1868 C C . ASP A 1 238 ? 5.347 -11.227 -11.577 1.00 88.81 238 ASP A C 1
ATOM 1870 O O . ASP A 1 238 ? 4.125 -11.382 -11.518 1.00 88.81 238 ASP A O 1
ATOM 1874 N N . LEU A 1 239 ? 5.895 -10.014 -11.697 1.00 91.56 239 LEU A N 1
ATOM 1875 C CA . LEU A 1 239 ? 5.112 -8.784 -11.843 1.00 91.56 239 LEU A CA 1
ATOM 1876 C C . LEU A 1 239 ? 4.313 -8.759 -13.152 1.00 91.56 239 LEU A C 1
ATOM 1878 O O . LEU A 1 239 ? 3.150 -8.365 -13.151 1.00 91.56 239 LEU A O 1
ATOM 1882 N N . GLN A 1 240 ? 4.907 -9.196 -14.263 1.00 90.75 240 GLN A N 1
ATOM 1883 C CA . GLN A 1 240 ? 4.234 -9.251 -15.564 1.00 90.75 240 GLN A CA 1
ATOM 1884 C C . GLN A 1 240 ? 3.061 -10.229 -15.582 1.00 90.75 240 GLN A C 1
ATOM 1886 O O . GLN A 1 240 ? 2.020 -9.952 -16.176 1.00 90.75 240 GLN A O 1
ATOM 1891 N N . LEU A 1 241 ? 3.218 -11.373 -14.926 1.00 86.56 241 LEU A N 1
ATOM 1892 C CA . LEU A 1 241 ? 2.156 -12.368 -14.809 1.00 86.56 241 LEU A CA 1
ATOM 1893 C C . LEU A 1 241 ? 1.026 -11.880 -13.913 1.00 86.56 241 LEU A C 1
ATOM 1895 O O . LEU A 1 241 ? -0.143 -12.044 -14.263 1.00 86.56 241 LEU A O 1
ATOM 1899 N N . TRP A 1 242 ? 1.386 -11.239 -12.800 1.00 89.81 242 TRP A N 1
ATOM 1900 C CA . TRP A 1 242 ? 0.435 -10.608 -11.896 1.00 89.81 242 TRP A CA 1
ATOM 1901 C C . TRP A 1 242 ? -0.393 -9.532 -12.611 1.00 89.81 242 TRP A C 1
ATOM 1903 O O . TRP A 1 242 ? -1.617 -9.585 -12.560 1.00 89.81 242 TRP A O 1
ATOM 1913 N N . LEU A 1 243 ? 0.242 -8.643 -13.386 1.00 90.81 243 LEU A N 1
ATOM 1914 C CA . LEU A 1 243 ? -0.461 -7.622 -14.178 1.00 90.81 243 LEU A CA 1
ATOM 1915 C C . LEU A 1 243 ? -1.478 -8.208 -15.167 1.00 90.81 243 LEU A C 1
ATOM 1917 O O . LEU A 1 243 ? -2.489 -7.575 -15.465 1.00 90.81 243 LEU A O 1
ATOM 1921 N N . LYS A 1 244 ? -1.211 -9.407 -15.692 1.00 87.69 244 LYS A N 1
ATOM 1922 C CA . LYS A 1 244 ? -2.079 -10.088 -16.661 1.00 87.69 244 LYS A CA 1
ATOM 1923 C C . LYS A 1 244 ? -3.177 -10.930 -16.010 1.00 87.69 244 LYS A C 1
ATOM 1925 O O . LYS A 1 244 ? -3.958 -11.527 -16.749 1.00 87.69 244 LYS A O 1
ATOM 1930 N N . ASP A 1 245 ? -3.206 -11.021 -14.679 1.00 83.50 245 ASP A N 1
ATOM 1931 C CA . ASP A 1 245 ? -4.024 -11.980 -13.922 1.00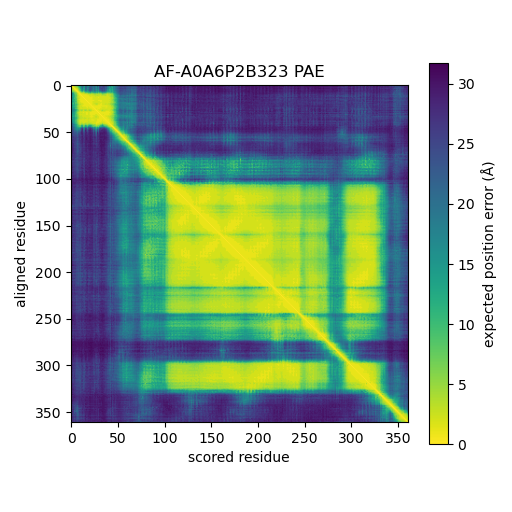 83.50 245 ASP A CA 1
ATOM 1932 C C . ASP A 1 245 ? -3.871 -13.422 -14.458 1.00 83.50 245 ASP A C 1
ATOM 1934 O O . ASP A 1 245 ? -4.812 -14.212 -14.568 1.00 83.50 245 ASP A O 1
ATOM 1938 N N . GLN A 1 246 ? -2.652 -13.770 -14.886 1.00 69.75 246 GLN A N 1
ATOM 1939 C CA . GLN A 1 246 ? -2.350 -15.070 -15.478 1.00 69.75 246 GLN A CA 1
ATOM 1940 C C . GLN A 1 246 ? -1.508 -15.910 -14.531 1.00 69.75 246 GLN A C 1
ATOM 1942 O O . GLN A 1 246 ? -0.454 -15.500 -14.048 1.00 69.75 246 GLN A O 1
ATOM 1947 N N . ARG A 1 247 ? -1.925 -17.164 -14.342 1.00 67.69 247 ARG A N 1
ATOM 1948 C CA . ARG A 1 247 ? -1.041 -18.181 -13.769 1.00 67.69 247 ARG A CA 1
ATOM 1949 C C . ARG A 1 247 ? 0.006 -18.586 -14.803 1.00 67.69 247 ARG A C 1
ATOM 1951 O O . ARG A 1 247 ? -0.327 -18.789 -15.972 1.00 67.69 247 ARG A O 1
ATOM 1958 N N . LEU A 1 248 ? 1.246 -18.780 -14.346 1.00 63.22 248 LEU A N 1
ATOM 1959 C CA . LEU A 1 248 ? 2.333 -19.359 -15.139 1.00 63.22 248 LEU A CA 1
ATOM 1960 C C . LEU A 1 248 ? 1.903 -20.713 -15.704 1.00 63.22 248 LEU A C 1
ATOM 1962 O O . LEU A 1 248 ? 1.885 -21.733 -15.020 1.00 63.22 248 LEU A O 1
ATOM 1966 N N . THR A 1 249 ? 1.560 -20.713 -16.983 1.00 73.81 249 THR A N 1
ATOM 1967 C CA . THR A 1 249 ? 1.437 -21.922 -17.790 1.00 73.81 249 THR A CA 1
ATOM 1968 C C . THR A 1 249 ? 2.514 -21.880 -18.861 1.00 73.81 249 THR A C 1
ATOM 1970 O O . THR A 1 249 ? 2.943 -20.805 -19.282 1.00 73.81 249 THR A O 1
ATOM 1973 N N . VAL A 1 250 ? 2.946 -23.048 -19.343 1.00 72.94 250 VAL A N 1
ATOM 1974 C CA . VAL A 1 250 ? 3.943 -23.132 -20.426 1.00 72.94 250 VAL A CA 1
ATOM 1975 C C . VAL A 1 250 ? 3.487 -22.344 -21.667 1.00 72.94 250 VAL A C 1
ATOM 1977 O O . VAL A 1 250 ? 4.307 -21.730 -22.347 1.00 72.94 250 VAL A O 1
ATOM 1980 N N . ALA A 1 251 ? 2.176 -22.306 -21.933 1.00 76.38 251 ALA A N 1
ATOM 1981 C CA . ALA A 1 251 ? 1.586 -21.508 -23.006 1.00 76.38 251 ALA A CA 1
ATOM 1982 C C . ALA A 1 251 ? 1.700 -19.993 -22.741 1.00 76.38 251 ALA A C 1
ATOM 1984 O O . ALA A 1 251 ? 2.238 -19.277 -23.582 1.00 76.38 251 ALA A O 1
ATOM 1985 N N . SER A 1 252 ? 1.300 -19.527 -21.550 1.00 75.19 252 SER A N 1
ATOM 1986 C CA . SER A 1 252 ? 1.404 -18.112 -21.144 1.00 75.19 252 SER A CA 1
ATOM 1987 C C . SER A 1 252 ? 2.849 -17.598 -21.188 1.00 75.19 252 SER A C 1
ATOM 1989 O O . SER A 1 252 ? 3.104 -16.501 -21.682 1.00 75.19 252 SER A O 1
ATOM 1991 N N . TYR A 1 253 ? 3.820 -18.423 -20.781 1.00 76.44 253 TYR A N 1
ATOM 1992 C CA . TYR A 1 253 ? 5.240 -18.072 -20.855 1.00 76.44 253 TYR A CA 1
ATOM 1993 C C . TYR A 1 253 ? 5.727 -17.885 -22.300 1.00 76.44 253 TYR A C 1
ATOM 1995 O O . TYR A 1 253 ? 6.473 -16.953 -22.600 1.00 76.44 253 TYR A O 1
ATOM 2003 N N . ARG A 1 254 ? 5.285 -18.744 -23.227 1.00 78.75 254 ARG A N 1
ATOM 2004 C CA . ARG A 1 254 ? 5.636 -18.623 -24.647 1.00 78.75 254 ARG A CA 1
ATOM 2005 C C . ARG A 1 254 ? 5.049 -17.353 -25.266 1.00 78.75 254 ARG A C 1
ATOM 2007 O O . ARG A 1 254 ? 5.754 -16.668 -26.008 1.00 78.75 254 ARG A O 1
ATOM 2014 N N . ASP A 1 255 ? 3.794 -17.042 -24.962 1.00 81.94 255 ASP A N 1
ATOM 2015 C CA . ASP A 1 255 ? 3.126 -15.837 -25.461 1.00 81.94 255 ASP A CA 1
ATOM 2016 C C . ASP A 1 255 ? 3.788 -14.571 -24.906 1.00 81.94 255 ASP A C 1
ATOM 2018 O O . ASP A 1 255 ? 4.078 -13.642 -25.663 1.00 81.94 255 ASP A O 1
ATOM 2022 N N . PHE A 1 256 ? 4.141 -14.584 -23.617 1.00 82.00 256 PHE A N 1
ATOM 2023 C CA . PHE A 1 256 ? 4.934 -13.538 -22.977 1.00 82.00 256 PHE A CA 1
ATOM 2024 C C . PHE A 1 256 ? 6.276 -13.317 -23.688 1.00 82.00 256 PHE A C 1
ATOM 2026 O O . PHE A 1 256 ? 6.579 -12.197 -24.098 1.00 82.00 256 PHE A O 1
ATOM 2033 N N . LEU A 1 257 ? 7.063 -14.373 -23.926 1.00 82.00 257 LEU A N 1
ATOM 2034 C CA . LEU A 1 257 ? 8.332 -14.236 -24.647 1.00 82.00 257 LEU A CA 1
ATOM 2035 C C . LEU A 1 257 ? 8.138 -13.743 -26.088 1.00 82.00 257 LEU A C 1
ATOM 2037 O O . LEU A 1 257 ? 8.982 -13.009 -26.601 1.00 82.00 257 LEU A O 1
ATOM 2041 N N . HIS A 1 258 ? 7.048 -14.124 -26.761 1.00 83.19 258 HIS A N 1
ATOM 2042 C CA . HIS A 1 258 ? 6.744 -13.641 -28.109 1.00 83.19 258 HIS 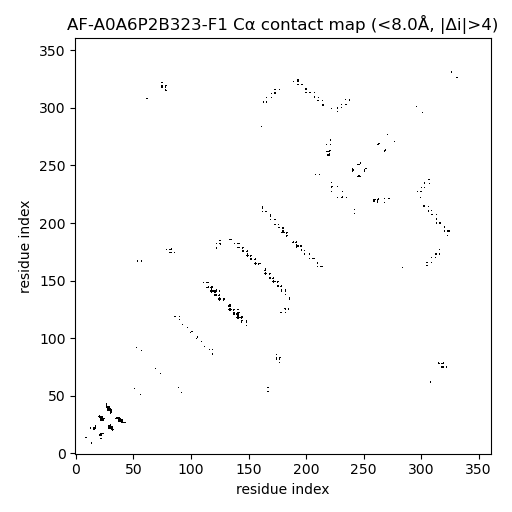A CA 1
ATOM 2043 C C . HIS A 1 258 ? 6.397 -12.151 -28.151 1.00 83.19 258 HIS A C 1
ATOM 2045 O O . HIS A 1 258 ? 6.800 -11.472 -29.100 1.00 83.19 258 HIS A O 1
ATOM 2051 N N . GLU A 1 259 ? 5.675 -11.644 -27.154 1.00 83.12 259 GLU A N 1
ATOM 2052 C CA . GLU A 1 259 ? 5.397 -10.216 -26.995 1.00 83.12 259 GLU A CA 1
ATOM 2053 C C . GLU A 1 259 ? 6.701 -9.443 -26.774 1.00 83.12 259 GLU A C 1
ATOM 2055 O O . GLU A 1 259 ? 7.044 -8.550 -27.549 1.00 83.12 259 GLU A O 1
ATOM 2060 N N . MET A 1 260 ? 7.502 -9.911 -25.818 1.00 82.56 260 MET A N 1
ATOM 2061 C CA . MET A 1 260 ? 8.791 -9.330 -25.445 1.00 82.56 260 MET A CA 1
ATOM 2062 C C . MET A 1 260 ? 9.806 -9.352 -26.590 1.00 82.56 260 MET A C 1
ATOM 2064 O O . MET A 1 260 ? 10.599 -8.425 -26.752 1.00 82.56 260 MET A O 1
ATOM 2068 N N . ARG A 1 261 ? 9.757 -10.379 -27.451 1.00 80.62 261 ARG A N 1
ATOM 2069 C CA . ARG A 1 261 ? 10.605 -10.500 -28.649 1.00 80.62 261 ARG A CA 1
ATOM 2070 C C . ARG A 1 261 ? 10.521 -9.278 -29.562 1.00 80.62 261 ARG A C 1
ATOM 2072 O O . ARG A 1 261 ? 11.510 -8.974 -30.225 1.00 80.62 261 ARG A O 1
ATOM 2079 N N . ARG A 1 262 ? 9.372 -8.598 -29.629 1.00 77.94 262 ARG A N 1
ATOM 2080 C CA . ARG A 1 262 ? 9.203 -7.405 -30.477 1.00 77.94 262 ARG A CA 1
ATOM 2081 C C . ARG A 1 262 ? 10.034 -6.228 -29.970 1.00 77.94 262 ARG A C 1
ATOM 2083 O O . ARG A 1 262 ? 10.566 -5.474 -30.780 1.00 77.94 262 ARG A O 1
ATOM 2090 N N . ASP A 1 263 ? 10.211 -6.133 -28.658 1.00 77.69 263 ASP A N 1
ATOM 2091 C CA . ASP A 1 263 ? 10.944 -5.044 -28.019 1.00 77.69 263 ASP A CA 1
ATOM 2092 C C . ASP A 1 263 ? 12.461 -5.225 -28.107 1.00 77.69 263 ASP A C 1
ATOM 2094 O O . ASP A 1 263 ? 13.181 -4.238 -28.240 1.00 77.69 263 ASP A O 1
ATOM 2098 N N . PHE A 1 264 ? 12.957 -6.469 -28.116 1.00 72.31 264 PHE A N 1
ATOM 2099 C CA . PHE A 1 264 ? 14.395 -6.761 -28.231 1.00 72.31 264 PHE A CA 1
ATOM 2100 C C . PHE A 1 264 ? 15.047 -6.175 -29.491 1.00 72.31 264 PHE A C 1
ATOM 2102 O O . PHE A 1 264 ? 16.232 -5.853 -29.481 1.00 72.31 264 PHE A O 1
ATOM 2109 N N . TRP A 1 265 ? 14.282 -6.027 -30.574 1.00 70.44 265 TRP A N 1
ATOM 2110 C CA . TRP A 1 265 ? 14.768 -5.471 -31.842 1.00 70.44 265 TRP A CA 1
ATOM 2111 C C . TRP A 1 265 ? 14.392 -4.001 -32.031 1.00 70.44 265 TRP A C 1
ATOM 2113 O O . TRP A 1 265 ? 14.671 -3.419 -33.081 1.00 70.44 265 TRP A O 1
ATOM 2123 N N . ASN A 1 266 ? 13.754 -3.384 -31.035 1.00 74.88 266 ASN A N 1
ATOM 2124 C CA . ASN A 1 266 ? 13.398 -1.982 -31.101 1.00 74.88 266 ASN A CA 1
ATOM 2125 C C . ASN A 1 266 ? 14.648 -1.125 -30.864 1.00 74.88 266 ASN A C 1
ATOM 2127 O O . ASN A 1 266 ? 15.217 -1.093 -29.772 1.00 74.88 266 ASN A O 1
ATOM 2131 N N . THR A 1 267 ? 15.063 -0.389 -31.893 1.00 71.12 267 THR A N 1
ATOM 2132 C CA . THR A 1 267 ? 16.243 0.484 -31.851 1.00 71.12 267 THR A CA 1
ATOM 2133 C C . THR A 1 267 ? 16.149 1.563 -30.771 1.00 71.12 267 THR A C 1
ATOM 2135 O O . THR A 1 267 ? 17.179 1.977 -30.242 1.00 71.12 267 THR A O 1
ATOM 2138 N N . GLN A 1 268 ? 14.938 1.978 -30.377 1.00 72.50 268 GLN A N 1
ATOM 2139 C CA . GLN A 1 268 ? 14.745 2.898 -29.254 1.00 72.50 268 GLN A CA 1
ATOM 2140 C C . GLN A 1 268 ? 15.074 2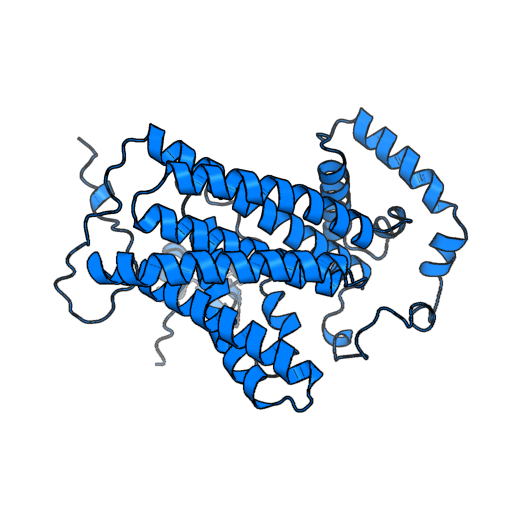.232 -27.914 1.00 72.50 268 GLN A C 1
ATOM 2142 O O . GLN A 1 268 ? 15.802 2.823 -27.119 1.00 72.50 268 GLN A O 1
ATOM 2147 N N . ALA A 1 269 ? 14.611 1.000 -27.685 1.00 67.62 269 ALA A N 1
ATOM 2148 C CA . ALA A 1 269 ? 14.924 0.240 -26.474 1.00 67.62 269 ALA A CA 1
ATOM 2149 C C . ALA A 1 269 ? 16.432 -0.051 -26.376 1.00 67.62 269 ALA A C 1
ATOM 2151 O O . ALA A 1 269 ? 17.045 0.172 -25.334 1.00 67.62 269 ALA A O 1
ATOM 2152 N N . LEU A 1 270 ? 17.061 -0.433 -27.491 1.00 65.19 270 LEU A N 1
ATOM 2153 C CA . LEU A 1 270 ? 18.511 -0.639 -27.558 1.00 65.19 270 LEU A CA 1
ATOM 2154 C C . LEU A 1 270 ? 19.291 0.653 -2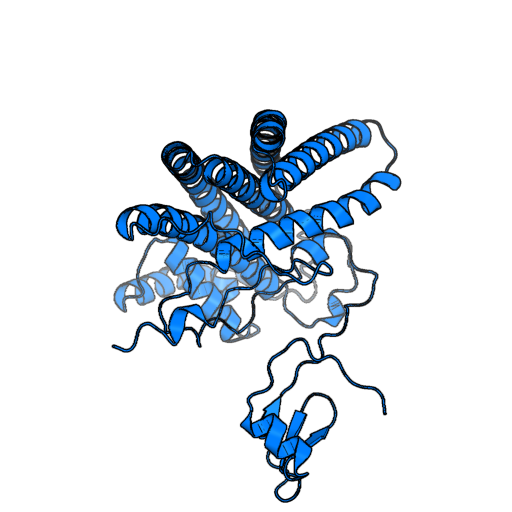7.270 1.00 65.19 270 LEU A C 1
ATOM 2156 O O . LEU A 1 270 ? 20.254 0.628 -26.512 1.00 65.19 270 LEU A O 1
ATOM 2160 N N . SER A 1 271 ? 18.841 1.809 -27.773 1.00 67.12 271 SER A N 1
ATOM 2161 C CA . SER A 1 271 ? 19.491 3.098 -27.481 1.00 67.12 271 SER A CA 1
ATOM 2162 C C . SER A 1 271 ? 19.417 3.512 -26.001 1.00 67.12 271 SER A C 1
ATOM 2164 O O . SER A 1 271 ? 20.293 4.236 -25.520 1.00 67.12 271 SER A O 1
ATOM 2166 N N . MET A 1 272 ? 18.409 3.025 -25.262 1.00 63.16 272 MET A N 1
ATOM 2167 C CA . MET A 1 272 ? 18.302 3.221 -23.810 1.00 63.16 272 MET A CA 1
ATOM 2168 C C . MET A 1 272 ? 19.325 2.379 -23.032 1.00 63.16 272 MET A C 1
ATOM 2170 O O . MET A 1 272 ? 19.766 2.814 -21.970 1.00 63.16 272 MET A O 1
ATOM 2174 N N . LEU A 1 273 ? 19.725 1.219 -23.566 1.00 61.44 273 LEU A N 1
ATOM 2175 C CA . LEU A 1 273 ? 20.739 0.327 -22.988 1.00 61.44 273 LEU A CA 1
ATOM 2176 C C . LEU A 1 273 ? 22.173 0.744 -23.349 1.00 61.44 273 LEU A C 1
ATOM 2178 O O . LEU A 1 273 ? 23.061 0.684 -22.505 1.00 61.44 273 LEU A O 1
ATOM 2182 N N . ASP A 1 274 ? 22.401 1.192 -24.586 1.00 56.38 274 ASP A N 1
ATOM 2183 C CA . ASP A 1 274 ? 23.747 1.328 -25.175 1.00 56.38 274 ASP A CA 1
ATOM 2184 C C . ASP A 1 274 ? 24.434 2.681 -24.899 1.00 56.38 274 ASP A C 1
ATOM 2186 O O . ASP A 1 274 ? 25.487 3.033 -25.435 1.00 56.38 274 ASP A O 1
ATOM 2190 N N . SER A 1 275 ? 23.837 3.498 -24.040 1.00 50.97 275 SER A N 1
ATOM 2191 C CA . SER A 1 275 ? 24.386 4.807 -23.733 1.00 50.97 275 SER A CA 1
ATOM 2192 C C . SER A 1 275 ? 25.408 4.721 -22.605 1.00 50.97 275 SER A C 1
ATOM 2194 O O . SER A 1 275 ? 25.074 4.500 -21.446 1.00 50.97 275 SER A O 1
ATOM 2196 N N . ARG A 1 276 ? 26.652 5.087 -22.902 1.00 46.69 276 ARG A N 1
ATOM 2197 C CA . ARG A 1 276 ? 27.615 5.536 -21.882 1.00 46.69 276 ARG A CA 1
ATOM 2198 C C . ARG A 1 276 ? 27.289 6.925 -21.292 1.00 46.69 276 ARG A C 1
ATOM 2200 O O . ARG A 1 276 ? 28.088 7.441 -20.524 1.00 46.69 276 ARG A O 1
ATOM 2207 N N . ASN A 1 277 ? 26.134 7.524 -21.618 1.00 50.91 277 ASN A N 1
ATOM 2208 C CA . ASN A 1 277 ? 25.407 8.502 -20.783 1.00 50.91 277 ASN A CA 1
ATOM 2209 C C . ASN A 1 277 ? 23.995 8.806 -21.364 1.00 50.91 277 ASN A C 1
ATOM 2211 O O . ASN A 1 277 ? 23.845 9.733 -22.159 1.00 50.91 277 ASN A O 1
ATOM 2215 N N . PRO A 1 278 ? 22.945 8.046 -20.983 1.00 43.31 278 PRO A N 1
ATOM 2216 C CA . PRO A 1 278 ? 21.537 8.290 -21.340 1.00 43.31 278 PRO A CA 1
ATOM 2217 C C . PRO A 1 278 ? 20.794 9.111 -20.276 1.00 43.31 278 PRO A C 1
ATOM 2219 O O . PRO A 1 278 ? 19.715 9.638 -20.540 1.00 43.31 278 PRO A O 1
ATOM 2222 N N . LEU A 1 279 ? 21.365 9.221 -19.070 1.00 43.16 279 LEU A N 1
ATOM 2223 C CA . LEU A 1 279 ? 20.754 9.837 -17.887 1.00 43.16 279 LEU A CA 1
ATOM 2224 C C . LEU A 1 279 ? 20.533 11.353 -18.036 1.00 43.16 279 LEU A C 1
ATOM 2226 O O . LEU A 1 279 ? 19.763 11.934 -17.280 1.00 43.16 279 LEU A O 1
ATOM 2230 N N . GLU A 1 280 ? 21.146 11.994 -19.033 1.00 45.81 280 GLU A N 1
ATOM 2231 C CA . GLU A 1 280 ? 20.928 13.415 -19.332 1.00 45.81 280 GLU A CA 1
ATOM 2232 C C . GLU A 1 280 ? 19.720 13.677 -20.248 1.00 45.81 280 GLU A C 1
ATOM 2234 O O . GLU A 1 280 ? 19.266 14.814 -20.323 1.00 45.81 280 GLU A O 1
ATOM 2239 N N . ARG A 1 281 ? 19.137 12.662 -20.911 1.00 44.22 281 ARG A N 1
ATOM 2240 C CA . ARG A 1 281 ? 17.956 12.863 -21.785 1.00 44.22 281 ARG A CA 1
ATOM 2241 C C . ARG A 1 281 ? 16.617 12.545 -21.134 1.00 44.22 281 ARG A C 1
ATOM 2243 O O . ARG A 1 281 ? 15.592 12.990 -21.637 1.00 44.22 281 ARG A O 1
ATOM 2250 N N . ILE A 1 282 ? 16.613 11.868 -19.989 1.00 46.62 282 ILE A N 1
ATOM 2251 C CA . ILE A 1 282 ? 15.425 11.707 -19.136 1.00 46.62 282 ILE A CA 1
ATOM 2252 C C . ILE A 1 282 ? 15.484 12.766 -18.009 1.00 46.62 282 ILE A C 1
ATOM 2254 O O . ILE A 1 282 ? 15.284 12.500 -16.830 1.00 46.62 282 ILE A O 1
ATOM 2258 N N . GLN A 1 283 ? 15.809 14.012 -18.366 1.00 42.47 283 GLN A N 1
ATOM 2259 C CA . GLN A 1 283 ? 16.005 15.131 -17.429 1.00 42.47 283 GLN A CA 1
ATOM 2260 C C . GLN A 1 283 ? 14.707 15.684 -16.804 1.00 42.47 283 GLN A C 1
ATOM 2262 O O . GLN A 1 283 ? 14.734 16.719 -16.145 1.00 42.47 283 GLN A O 1
ATOM 2267 N N . GLY A 1 284 ? 13.576 14.990 -16.963 1.00 43.53 284 GLY A N 1
ATOM 2268 C CA . GLY A 1 284 ? 12.344 15.283 -16.226 1.00 43.53 284 GLY A CA 1
ATOM 2269 C C . GLY A 1 284 ? 12.127 14.426 -14.974 1.00 43.53 284 GLY A C 1
ATOM 2270 O O . GLY A 1 284 ? 11.233 14.746 -14.201 1.00 43.53 284 GLY A O 1
ATOM 2271 N N . TRP A 1 285 ? 12.900 13.346 -14.778 1.00 47.66 285 TRP A N 1
ATOM 2272 C CA . TRP A 1 285 ? 12.504 12.255 -13.869 1.00 47.66 285 TRP A CA 1
ATOM 2273 C C . TRP A 1 285 ? 13.521 11.885 -12.776 1.00 47.66 285 TRP A C 1
ATOM 2275 O O . TRP A 1 285 ? 13.199 11.109 -11.887 1.00 47.66 285 TRP A O 1
ATOM 2285 N N . PHE A 1 286 ? 14.743 12.426 -12.780 1.00 45.03 286 PHE A N 1
ATOM 2286 C CA . PHE A 1 286 ? 15.717 12.059 -11.746 1.00 45.03 286 PHE A CA 1
ATOM 2287 C C . PHE A 1 286 ? 15.750 13.065 -10.588 1.00 45.03 286 PHE A C 1
ATOM 2289 O O . PHE A 1 286 ? 15.971 14.258 -10.831 1.00 45.03 286 PHE A O 1
ATOM 2296 N N . PRO A 1 287 ? 15.642 12.620 -9.318 1.00 40.78 287 PRO A N 1
ATOM 2297 C CA . PRO A 1 287 ? 16.122 13.423 -8.205 1.00 40.78 287 PRO A CA 1
ATOM 2298 C C . PRO A 1 287 ? 17.613 13.709 -8.425 1.00 40.78 287 PRO A C 1
ATOM 2300 O O . PRO A 1 287 ? 18.374 12.854 -8.887 1.00 40.78 287 PRO A O 1
ATOM 2303 N N . LYS A 1 288 ? 18.031 14.948 -8.137 1.00 40.91 288 LYS A N 1
ATOM 2304 C CA . LYS A 1 288 ? 19.433 15.388 -8.203 1.00 40.91 288 LYS A CA 1
ATOM 2305 C C . LYS A 1 288 ? 20.324 14.313 -7.582 1.00 40.91 288 LYS A C 1
ATOM 2307 O O . LYS A 1 288 ? 20.122 14.027 -6.408 1.00 40.91 288 LYS A O 1
ATOM 2312 N N . ARG A 1 289 ? 21.275 13.771 -8.366 1.00 41.97 289 ARG A N 1
ATOM 2313 C CA . ARG A 1 289 ? 22.345 12.827 -7.973 1.00 41.97 289 ARG A CA 1
ATOM 2314 C C . ARG A 1 289 ? 22.627 12.880 -6.462 1.00 41.97 289 ARG A C 1
ATOM 2316 O O . ARG A 1 289 ? 23.470 13.657 -6.015 1.00 41.97 289 ARG A O 1
ATOM 2323 N N . SER A 1 290 ? 21.905 12.081 -5.680 1.00 43.84 290 SER A N 1
ATOM 2324 C CA . SER A 1 290 ? 22.286 11.746 -4.313 1.00 43.84 290 SER A CA 1
ATOM 2325 C C . SER A 1 290 ? 23.222 10.542 -4.380 1.00 43.84 290 SER A C 1
ATOM 2327 O O . SER A 1 290 ? 23.358 9.901 -5.421 1.00 43.84 290 SER A O 1
ATOM 2329 N N . LYS A 1 291 ? 23.896 10.258 -3.270 1.00 44.47 291 LYS A N 1
ATOM 2330 C CA . LYS A 1 291 ? 24.951 9.253 -3.049 1.00 44.47 291 LYS A CA 1
ATOM 2331 C C . LYS A 1 291 ? 24.627 7.785 -3.433 1.00 44.47 291 LYS A C 1
ATOM 2333 O O . LYS A 1 291 ? 25.379 6.892 -3.070 1.00 44.47 291 LYS A O 1
ATOM 2338 N N . ALA A 1 292 ? 23.580 7.510 -4.211 1.00 45.00 292 ALA A N 1
ATOM 2339 C CA . ALA A 1 292 ? 23.154 6.186 -4.682 1.00 45.00 292 ALA A CA 1
ATOM 2340 C C . ALA A 1 292 ? 24.162 5.456 -5.600 1.00 45.00 292 ALA A C 1
ATOM 2342 O O . ALA A 1 292 ? 23.886 4.360 -6.074 1.00 45.00 292 ALA A O 1
ATOM 2343 N N . GLN A 1 293 ? 25.351 6.018 -5.834 1.00 46.66 293 GLN A N 1
ATOM 2344 C CA . GLN A 1 293 ? 26.463 5.275 -6.432 1.00 46.66 293 GLN A CA 1
ATOM 2345 C C . GLN A 1 293 ? 27.162 4.333 -5.431 1.00 46.66 293 GLN A C 1
ATOM 2347 O O . GLN A 1 293 ? 27.982 3.524 -5.851 1.00 46.66 293 GLN A O 1
ATOM 2352 N N . GLU A 1 294 ? 26.832 4.397 -4.134 1.00 47.62 294 GLU A N 1
ATOM 2353 C CA . GLU A 1 294 ? 27.419 3.529 -3.101 1.00 47.62 294 GLU A CA 1
ATOM 2354 C C . GLU A 1 294 ? 26.709 2.168 -2.936 1.00 47.62 294 GLU A C 1
ATOM 2356 O O . GLU A 1 294 ? 27.305 1.255 -2.373 1.00 47.62 294 GLU A O 1
ATOM 2361 N N . THR A 1 295 ? 25.483 1.975 -3.448 1.00 49.53 295 THR A N 1
ATOM 2362 C CA . THR A 1 295 ? 24.719 0.719 -3.252 1.00 49.53 295 THR A CA 1
ATOM 2363 C C . THR A 1 295 ? 24.833 -0.298 -4.390 1.00 49.53 295 THR A C 1
ATOM 2365 O O . THR A 1 295 ? 24.381 -1.427 -4.230 1.00 49.53 295 THR A O 1
ATOM 2368 N N . GLY A 1 296 ? 25.443 0.049 -5.528 1.00 63.75 296 GLY A N 1
ATOM 2369 C CA . GLY A 1 296 ? 25.744 -0.896 -6.617 1.00 63.75 296 GLY A CA 1
ATOM 2370 C C . GLY A 1 296 ? 24.544 -1.501 -7.368 1.00 63.75 296 GLY A C 1
ATOM 2371 O O . GLY A 1 296 ? 24.769 -2.245 -8.318 1.00 63.75 296 GLY A O 1
ATOM 2372 N N . THR A 1 297 ? 23.299 -1.190 -6.995 1.00 72.19 297 THR A N 1
ATOM 2373 C CA . THR A 1 297 ? 22.090 -1.702 -7.661 1.00 72.19 297 THR A CA 1
ATOM 2374 C C . THR A 1 297 ? 21.753 -0.902 -8.913 1.00 72.19 297 THR A C 1
ATOM 2376 O O . THR A 1 297 ? 21.869 0.327 -8.946 1.00 72.19 297 THR A O 1
ATOM 2379 N N . SER A 1 298 ? 21.344 -1.596 -9.977 1.00 83.25 298 SER A N 1
ATOM 2380 C CA . SER A 1 298 ? 21.027 -0.928 -11.239 1.00 83.25 298 SER A CA 1
ATOM 2381 C C . SER A 1 298 ? 19.716 -0.120 -11.135 1.00 83.25 298 SER A C 1
ATOM 2383 O O . SER A 1 298 ? 18.802 -0.511 -10.407 1.00 83.25 298 SER A O 1
ATOM 2385 N N . PRO A 1 299 ? 19.545 0.980 -11.895 1.00 82.81 299 PRO A N 1
ATOM 2386 C CA . PRO A 1 299 ? 18.290 1.744 -11.897 1.00 82.81 299 PRO A CA 1
ATOM 2387 C C . PRO A 1 299 ? 17.051 0.929 -12.311 1.00 82.81 299 PRO A C 1
ATOM 2389 O O . PRO A 1 299 ? 15.930 1.276 -11.953 1.00 82.81 299 PRO A O 1
ATOM 2392 N N . LEU A 1 300 ? 17.233 -0.145 -13.089 1.00 86.00 300 LEU A N 1
ATOM 2393 C CA . LEU A 1 300 ? 16.149 -1.059 -13.455 1.00 86.00 300 LEU A CA 1
ATOM 2394 C C . LEU A 1 300 ? 15.754 -1.954 -12.274 1.00 86.00 300 LEU A C 1
ATOM 2396 O O . LEU A 1 300 ? 14.565 -2.132 -12.032 1.00 86.00 300 LEU A O 1
ATOM 2400 N N . GLU A 1 301 ? 16.718 -2.449 -11.497 1.00 86.25 301 GLU A N 1
ATOM 2401 C CA . GLU A 1 301 ? 16.430 -3.206 -10.270 1.00 86.25 301 GLU A CA 1
ATOM 2402 C C . GLU A 1 301 ? 15.659 -2.358 -9.260 1.00 86.25 301 GLU A C 1
ATOM 2404 O O . GLU A 1 301 ? 14.667 -2.823 -8.717 1.00 86.25 301 GLU A O 1
ATOM 2409 N N . GLN A 1 302 ? 16.021 -1.082 -9.094 1.00 84.00 302 GLN A N 1
ATOM 2410 C CA . GLN A 1 302 ? 15.285 -0.164 -8.213 1.00 84.00 302 GLN A CA 1
ATOM 2411 C C . GLN A 1 302 ? 13.821 0.025 -8.650 1.00 84.00 302 GLN A C 1
ATOM 2413 O O . GLN A 1 302 ? 12.922 0.113 -7.816 1.00 84.00 302 GLN A O 1
ATOM 2418 N N . ARG A 1 303 ? 13.554 0.053 -9.964 1.00 86.19 303 ARG A N 1
ATOM 2419 C CA . ARG A 1 303 ? 12.182 0.111 -10.500 1.00 86.19 303 ARG A CA 1
ATOM 2420 C C . ARG A 1 303 ? 11.403 -1.163 -10.177 1.00 86.19 303 ARG A C 1
ATOM 2422 O O . ARG A 1 303 ? 10.244 -1.077 -9.779 1.00 86.19 303 ARG A O 1
ATOM 2429 N N . LEU A 1 304 ? 12.027 -2.329 -10.331 1.00 89.06 304 LEU A N 1
ATOM 2430 C CA . LEU A 1 304 ? 11.398 -3.607 -9.992 1.00 89.06 304 LEU A CA 1
ATOM 2431 C C . LEU A 1 304 ? 11.134 -3.728 -8.495 1.00 89.06 304 LEU A C 1
ATOM 2433 O O . LEU A 1 304 ? 10.041 -4.133 -8.113 1.00 89.06 304 LEU A O 1
ATOM 2437 N N . GLU A 1 305 ? 12.082 -3.307 -7.659 1.00 86.00 305 GLU A N 1
ATOM 2438 C CA . GLU A 1 305 ? 11.920 -3.251 -6.208 1.00 86.00 305 GLU A CA 1
ATOM 2439 C C . GLU A 1 305 ? 10.713 -2.387 -5.828 1.00 86.00 305 GLU A C 1
ATOM 2441 O O . GLU A 1 305 ? 9.828 -2.845 -5.104 1.00 86.00 305 GLU A O 1
ATOM 2446 N N . LEU A 1 306 ? 10.610 -1.181 -6.395 1.00 84.12 306 LEU A N 1
ATOM 2447 C CA . LEU A 1 306 ? 9.487 -0.279 -6.149 1.00 84.12 306 LEU A CA 1
ATOM 2448 C C . LEU A 1 306 ? 8.138 -0.898 -6.562 1.00 84.12 306 LEU A C 1
ATOM 2450 O O . LEU A 1 306 ? 7.171 -0.839 -5.800 1.00 84.12 306 LEU A O 1
ATOM 2454 N N . ALA A 1 307 ? 8.074 -1.523 -7.740 1.00 89.44 307 ALA A N 1
ATOM 2455 C CA . ALA A 1 307 ? 6.880 -2.227 -8.207 1.00 89.44 307 ALA A CA 1
ATOM 2456 C C . ALA A 1 307 ? 6.531 -3.444 -7.329 1.00 89.44 307 ALA A C 1
ATOM 2458 O O . ALA A 1 307 ? 5.359 -3.699 -7.049 1.00 89.44 307 ALA A O 1
ATOM 2459 N N . GLY A 1 308 ? 7.538 -4.174 -6.847 1.00 87.00 308 GLY A N 1
ATOM 2460 C CA . GLY A 1 308 ? 7.364 -5.283 -5.913 1.00 87.00 308 GLY A CA 1
ATOM 2461 C C . GLY A 1 308 ? 6.760 -4.831 -4.586 1.00 87.00 308 GLY A C 1
ATOM 2462 O O . GLY A 1 308 ? 5.790 -5.426 -4.125 1.00 87.00 308 GLY A O 1
ATOM 2463 N N . ILE A 1 309 ? 7.270 -3.737 -4.011 1.00 84.12 309 ILE A N 1
ATOM 2464 C CA . ILE A 1 309 ? 6.742 -3.146 -2.770 1.00 84.12 309 ILE A CA 1
ATOM 2465 C C . ILE A 1 309 ? 5.276 -2.727 -2.943 1.00 84.12 309 ILE A C 1
ATOM 2467 O O . ILE A 1 309 ? 4.457 -2.950 -2.048 1.00 84.12 309 ILE A O 1
ATOM 2471 N N . ALA A 1 310 ? 4.937 -2.131 -4.090 1.00 85.81 310 ALA A N 1
ATOM 2472 C CA . ALA A 1 310 ? 3.575 -1.724 -4.427 1.00 85.81 310 ALA A CA 1
ATOM 2473 C C . ALA A 1 310 ? 2.599 -2.906 -4.367 1.00 85.81 310 ALA A C 1
ATOM 2475 O O . ALA A 1 310 ? 1.607 -2.875 -3.635 1.00 85.81 310 ALA A O 1
ATOM 2476 N N . ARG A 1 311 ? 2.940 -3.971 -5.099 1.00 92.69 311 ARG A N 1
ATOM 2477 C CA . ARG A 1 311 ? 2.174 -5.214 -5.146 1.00 92.69 311 ARG A CA 1
ATOM 2478 C C . ARG A 1 311 ? 2.071 -5.863 -3.766 1.00 92.69 311 ARG A C 1
ATOM 2480 O O . ARG A 1 311 ? 0.974 -6.202 -3.339 1.00 92.69 311 ARG A O 1
ATOM 2487 N N . GLU A 1 312 ? 3.182 -5.990 -3.045 1.00 87.12 312 GLU A N 1
ATOM 2488 C CA . GLU A 1 312 ? 3.212 -6.616 -1.718 1.00 87.12 312 GLU A CA 1
ATOM 2489 C C . GLU A 1 312 ? 2.314 -5.868 -0.715 1.00 87.12 312 GLU A C 1
ATOM 2491 O O . GLU A 1 312 ? 1.620 -6.478 0.097 1.00 87.12 312 GLU A O 1
ATOM 2496 N N . ASN A 1 313 ? 2.290 -4.532 -0.761 1.00 86.75 313 ASN A N 1
ATOM 2497 C CA . ASN A 1 313 ? 1.417 -3.736 0.102 1.00 86.75 313 ASN A CA 1
ATOM 2498 C C . ASN A 1 313 ? -0.071 -3.938 -0.220 1.00 86.75 313 ASN A C 1
ATOM 2500 O O . ASN A 1 313 ? -0.876 -4.013 0.712 1.00 86.75 313 ASN A O 1
ATOM 2504 N N . LEU A 1 314 ? -0.428 -4.069 -1.500 1.00 91.31 314 LEU A N 1
ATOM 2505 C CA . LEU A 1 314 ? -1.788 -4.414 -1.912 1.00 91.31 314 LEU A CA 1
ATOM 2506 C C . LEU A 1 314 ? -2.171 -5.828 -1.453 1.00 91.31 314 LEU A C 1
ATOM 2508 O O . LEU A 1 314 ? -3.230 -6.003 -0.855 1.00 91.31 314 LEU A O 1
ATOM 2512 N N . GLU A 1 315 ? -1.301 -6.817 -1.668 1.00 88.31 315 GLU A N 1
ATOM 2513 C CA . GLU A 1 315 ? -1.531 -8.205 -1.244 1.00 88.31 315 GLU A CA 1
ATOM 2514 C C . GLU A 1 315 ? -1.704 -8.306 0.281 1.00 88.31 315 GLU A C 1
ATOM 2516 O O . GLU A 1 315 ? -2.575 -9.030 0.759 1.00 88.31 315 GLU A O 1
ATOM 2521 N N . ARG A 1 316 ? -0.951 -7.522 1.068 1.00 84.94 316 ARG A N 1
ATOM 2522 C CA . ARG A 1 316 ? -1.161 -7.411 2.525 1.00 84.94 316 ARG A CA 1
ATOM 2523 C C . ARG A 1 316 ? -2.546 -6.873 2.873 1.00 84.94 316 ARG A C 1
ATOM 2525 O O . ARG A 1 316 ? -3.162 -7.351 3.823 1.00 84.94 316 ARG A O 1
ATOM 2532 N N . LEU A 1 317 ? -3.028 -5.876 2.134 1.00 86.62 317 LEU A N 1
ATOM 2533 C CA . LEU A 1 317 ? -4.339 -5.273 2.364 1.00 86.62 317 LEU A CA 1
ATOM 2534 C C . LEU A 1 317 ? -5.481 -6.230 1.974 1.00 86.62 317 LEU A C 1
ATOM 2536 O O . LEU A 1 317 ? -6.476 -6.325 2.687 1.00 86.62 317 LEU A O 1
ATOM 2540 N N . GLN A 1 318 ? -5.307 -6.999 0.898 1.00 87.62 318 GLN A N 1
ATOM 2541 C CA . GLN A 1 318 ? -6.213 -8.088 0.512 1.00 87.62 318 GLN A CA 1
ATOM 2542 C C . GLN A 1 318 ? -6.196 -9.233 1.537 1.00 87.62 318 GLN A C 1
ATOM 2544 O O . GLN A 1 318 ? -7.247 -9.748 1.918 1.00 87.62 318 GLN A O 1
ATOM 2549 N N . GLY A 1 319 ? -5.013 -9.600 2.039 1.00 84.38 319 GLY A N 1
ATOM 2550 C CA . GLY A 1 319 ? -4.859 -10.570 3.124 1.00 84.38 319 GLY A CA 1
ATOM 2551 C C . GLY A 1 319 ? -5.613 -10.143 4.380 1.00 84.38 319 GLY A C 1
ATOM 2552 O O . GLY A 1 319 ? -6.311 -10.953 4.983 1.00 84.38 319 GLY A O 1
ATOM 2553 N N . PHE A 1 320 ? -5.579 -8.850 4.709 1.00 82.75 320 PHE A N 1
ATOM 2554 C CA . PHE A 1 320 ? -6.340 -8.302 5.827 1.00 82.75 320 PHE A CA 1
ATOM 2555 C C . PHE A 1 320 ? -7.862 -8.456 5.653 1.00 82.75 320 PHE A C 1
ATOM 2557 O O . PHE A 1 320 ? -8.576 -8.723 6.618 1.00 82.75 320 PHE A O 1
ATOM 2564 N N . GLU A 1 321 ? -8.383 -8.365 4.428 1.00 81.94 321 GLU A N 1
ATOM 2565 C CA . GLU A 1 321 ? -9.802 -8.629 4.166 1.00 81.94 321 GLU A CA 1
ATOM 2566 C C . GLU A 1 321 ? -10.175 -10.085 4.484 1.00 81.94 321 GLU A C 1
ATOM 2568 O O . GLU A 1 321 ? -11.231 -10.347 5.068 1.00 81.94 321 GLU A O 1
ATOM 2573 N N . LEU A 1 322 ? -9.303 -11.034 4.129 1.00 78.62 322 LEU A N 1
ATOM 2574 C CA . LEU A 1 322 ? -9.485 -12.449 4.452 1.00 78.62 322 LEU A CA 1
ATOM 2575 C C . LEU A 1 322 ? -9.417 -12.687 5.963 1.00 78.62 322 LEU A C 1
ATOM 2577 O O . LEU A 1 322 ? -10.294 -13.363 6.494 1.00 78.62 322 LEU A O 1
ATOM 2581 N N . GLU A 1 323 ? -8.456 -12.068 6.654 1.00 77.75 323 GLU A N 1
ATOM 2582 C CA . GLU A 1 323 ? -8.303 -12.148 8.114 1.00 77.75 323 GLU A CA 1
ATOM 2583 C C . GLU A 1 323 ? -9.601 -11.733 8.835 1.00 77.75 323 GLU A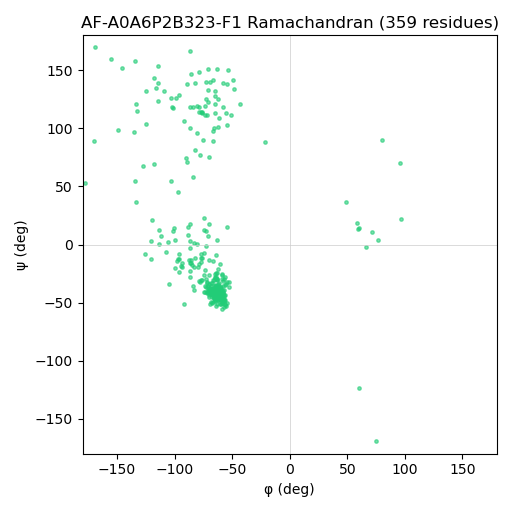 C 1
ATOM 2585 O O . GLU A 1 323 ? -10.145 -12.503 9.631 1.00 77.75 323 GLU A O 1
ATOM 2590 N N . ILE A 1 324 ? -10.178 -10.573 8.488 1.00 82.75 324 ILE A N 1
ATOM 2591 C CA . ILE A 1 324 ? -11.430 -10.095 9.108 1.00 82.75 324 ILE A CA 1
ATOM 2592 C C . ILE A 1 324 ? -12.611 -11.037 8.797 1.00 82.75 324 ILE A C 1
ATOM 2594 O O . ILE A 1 324 ? -13.498 -11.234 9.635 1.00 82.75 324 ILE A O 1
ATOM 2598 N N . ARG A 1 325 ? -12.657 -11.634 7.597 1.00 80.06 325 ARG A N 1
ATOM 2599 C CA . ARG A 1 325 ? -13.706 -12.604 7.226 1.00 80.06 325 ARG A CA 1
ATOM 2600 C C . ARG A 1 325 ? -13.567 -13.920 7.991 1.00 80.06 325 ARG A C 1
ATOM 2602 O O . ARG A 1 325 ? -14.585 -14.490 8.384 1.00 80.06 325 ARG A O 1
ATOM 2609 N N . GLU A 1 326 ? -12.347 -14.404 8.202 1.00 77.06 326 GLU A N 1
ATOM 2610 C CA . GLU A 1 326 ? -12.082 -15.662 8.906 1.00 77.06 326 GLU A CA 1
ATOM 2611 C C . GLU A 1 326 ? -12.344 -15.561 10.412 1.00 77.06 326 GLU A C 1
ATOM 2613 O O . GLU A 1 326 ? -12.875 -16.509 10.997 1.00 77.06 326 GLU A O 1
ATOM 2618 N N . GLU A 1 327 ? -12.105 -14.402 11.036 1.00 70.06 327 GLU A N 1
ATOM 2619 C CA . GLU A 1 327 ? -12.493 -14.157 12.435 1.00 70.06 327 GLU A CA 1
ATOM 2620 C C . GLU A 1 327 ? -13.974 -14.462 12.703 1.00 70.06 327 GLU A C 1
ATOM 2622 O O . GLU A 1 327 ? -14.329 -15.002 13.755 1.00 70.06 327 GLU A O 1
ATOM 2627 N N . ARG A 1 328 ? -14.852 -14.163 11.734 1.00 63.53 328 ARG A N 1
ATOM 2628 C CA . ARG A 1 328 ? -16.287 -14.463 11.826 1.00 63.53 328 ARG A CA 1
ATOM 2629 C C . ARG A 1 328 ? -16.556 -15.964 11.912 1.00 63.53 328 ARG A C 1
ATOM 2631 O O . ARG A 1 328 ? -17.481 -16.374 12.609 1.00 63.53 328 ARG A O 1
ATOM 2638 N N . LEU A 1 329 ? -15.784 -16.766 11.183 1.00 54.88 329 LEU A N 1
ATOM 2639 C CA . LEU A 1 329 ? -15.961 -18.217 11.112 1.00 54.88 329 LEU A CA 1
ATOM 2640 C C . LEU A 1 329 ? -15.396 -18.917 12.345 1.00 54.88 329 LEU A C 1
ATOM 2642 O O . LEU A 1 329 ? -15.937 -19.933 12.772 1.00 54.88 329 LEU A O 1
ATOM 2646 N N . ALA A 1 330 ? -14.336 -18.364 12.932 1.00 55.12 330 ALA A N 1
ATOM 2647 C CA . ALA A 1 330 ? -13.656 -18.985 14.056 1.00 55.12 330 ALA A CA 1
ATOM 2648 C C . ALA A 1 330 ? -14.394 -18.815 15.398 1.00 55.12 330 ALA A C 1
ATOM 2650 O O . ALA A 1 330 ? -14.067 -19.507 16.359 1.00 55.12 330 ALA A O 1
ATOM 2651 N N . GLY A 1 331 ? -15.375 -17.905 15.506 1.00 47.34 331 GLY A N 1
ATOM 2652 C CA . GLY A 1 331 ? -16.100 -17.667 16.764 1.00 47.34 331 GLY A CA 1
ATOM 2653 C C . GLY A 1 331 ? -15.187 -17.254 17.930 1.00 47.34 331 GLY A C 1
ATOM 2654 O O . GLY A 1 331 ? -15.573 -17.372 19.093 1.00 47.34 331 GLY A O 1
ATOM 2655 N N . ILE A 1 332 ? -13.963 -16.795 17.635 1.00 49.03 332 ILE A N 1
ATOM 2656 C CA . ILE A 1 332 ? -12.946 -16.457 18.631 1.00 49.03 332 ILE A CA 1
ATOM 2657 C C . ILE A 1 332 ? -13.339 -15.122 19.265 1.00 49.03 332 ILE A C 1
ATOM 2659 O O . ILE A 1 332 ? -12.958 -14.040 18.827 1.00 49.03 332 ILE A O 1
ATOM 2663 N N . ALA A 1 333 ? -14.112 -15.212 20.341 1.00 44.06 333 ALA A N 1
ATOM 2664 C CA . ALA A 1 333 ? -14.524 -14.105 21.199 1.00 44.06 333 ALA A CA 1
ATOM 2665 C C . ALA A 1 333 ? -13.375 -13.508 22.048 1.00 44.06 333 ALA A C 1
ATOM 2667 O O . ALA A 1 333 ? -13.626 -12.835 23.042 1.00 44.06 333 ALA A O 1
ATOM 2668 N N . ARG A 1 334 ? -12.101 -13.752 21.709 1.00 44.44 334 ARG A N 1
ATOM 2669 C CA . ARG A 1 334 ? -10.944 -13.347 22.525 1.00 44.44 334 ARG A CA 1
ATOM 2670 C C . ARG A 1 334 ? -10.033 -12.365 21.796 1.00 44.44 334 ARG A C 1
ATOM 2672 O O . ARG A 1 334 ? -8.896 -12.674 21.474 1.00 44.44 334 ARG A O 1
ATOM 2679 N N . TRP A 1 335 ? -10.545 -11.157 21.601 1.00 45.59 335 TRP A N 1
ATOM 2680 C CA . TRP A 1 335 ? -9.718 -9.949 21.475 1.00 45.59 335 TRP A CA 1
ATOM 2681 C C . TRP A 1 335 ? -9.822 -9.058 22.729 1.00 45.59 335 TRP A C 1
ATOM 2683 O O . TRP A 1 335 ? -9.111 -8.065 22.844 1.00 45.59 335 TRP A O 1
ATOM 2693 N N . GLU A 1 336 ? -10.709 -9.405 23.672 1.00 41.69 336 GLU A N 1
ATOM 2694 C CA . GLU A 1 336 ? -11.181 -8.501 24.731 1.00 41.69 336 GLU A CA 1
ATOM 2695 C C . GLU A 1 336 ? -10.767 -8.880 26.155 1.00 41.69 336 GLU A C 1
ATOM 2697 O O . GLU A 1 336 ? -11.120 -8.159 27.081 1.00 41.69 336 GLU A O 1
ATOM 2702 N N . THR A 1 337 ? -10.024 -9.965 26.386 1.00 38.78 337 THR A N 1
ATOM 2703 C CA . THR A 1 337 ? -9.447 -10.196 27.720 1.00 38.78 337 THR A CA 1
ATOM 2704 C C . THR A 1 337 ? -8.102 -9.484 27.807 1.00 38.78 337 THR A C 1
ATOM 2706 O O . THR A 1 337 ? -7.122 -10.035 27.300 1.00 38.78 337 THR A O 1
ATOM 2709 N N . PRO A 1 338 ? -8.008 -8.287 28.427 1.00 38.75 338 PRO A N 1
ATOM 2710 C CA . PRO A 1 338 ? -6.719 -7.775 28.851 1.00 38.75 338 PRO A CA 1
ATOM 2711 C C . PRO A 1 338 ? -6.129 -8.813 29.803 1.00 38.75 338 PRO A C 1
ATOM 2713 O O . PRO A 1 338 ? -6.723 -9.133 30.836 1.00 38.75 338 PRO A O 1
ATOM 2716 N N . VAL A 1 339 ? -4.985 -9.380 29.432 1.00 38.94 339 VAL A N 1
ATOM 2717 C CA . VAL A 1 339 ? -4.161 -10.120 30.382 1.00 38.94 339 VAL A CA 1
ATOM 2718 C C . VAL A 1 339 ? -3.775 -9.097 31.443 1.00 38.94 339 VAL A C 1
ATOM 2720 O O . VAL A 1 339 ? -3.048 -8.146 31.160 1.00 38.94 339 VAL A O 1
ATOM 2723 N N . LYS A 1 340 ? -4.340 -9.228 32.645 1.00 36.88 340 LYS A N 1
ATOM 2724 C CA . LYS A 1 340 ? -3.847 -8.490 33.803 1.00 36.88 340 LYS A CA 1
ATOM 2725 C C . LYS A 1 340 ? -2.446 -9.026 34.085 1.00 36.88 340 LYS A C 1
ATOM 2727 O O . LYS A 1 340 ? -2.306 -10.124 34.610 1.00 36.88 340 LYS A O 1
ATOM 2732 N N . SER A 1 341 ? -1.435 -8.288 33.640 1.00 40.72 341 SER A N 1
ATOM 2733 C CA . SER A 1 341 ? -0.078 -8.405 34.160 1.00 40.72 341 SER A CA 1
ATOM 2734 C C . SER A 1 341 ? -0.092 -7.767 35.543 1.00 40.72 341 SER A C 1
ATOM 2736 O O . SER A 1 341 ? -0.431 -6.591 35.650 1.00 40.72 341 SER A O 1
ATOM 2738 N N . ASP A 1 342 ? 0.230 -8.537 36.581 1.00 40.78 342 ASP A N 1
ATOM 2739 C CA . ASP A 1 342 ? 0.429 -8.012 37.940 1.00 40.78 342 ASP A CA 1
ATOM 2740 C C . ASP A 1 342 ? 1.752 -7.223 38.077 1.00 40.78 342 ASP A C 1
ATOM 2742 O O . ASP A 1 342 ? 2.018 -6.670 39.141 1.00 40.78 342 ASP A O 1
ATOM 2746 N N . ASP A 1 343 ? 2.554 -7.115 37.009 1.00 40.28 343 ASP A N 1
ATOM 2747 C CA . ASP A 1 343 ? 3.726 -6.238 36.951 1.00 40.28 343 ASP A CA 1
ATOM 2748 C C . ASP A 1 343 ? 3.412 -4.962 36.154 1.00 40.28 343 ASP A C 1
ATOM 2750 O O . ASP A 1 343 ? 3.066 -5.004 34.968 1.00 40.28 343 ASP A O 1
ATOM 2754 N N . ASP A 1 344 ? 3.528 -3.831 36.853 1.00 41.19 344 ASP A N 1
ATOM 2755 C CA . ASP A 1 344 ? 3.074 -2.485 36.476 1.00 41.19 344 ASP A CA 1
ATOM 2756 C C . ASP A 1 344 ? 4.098 -1.696 35.633 1.00 41.19 344 ASP A C 1
ATOM 2758 O O . ASP A 1 344 ? 4.004 -0.480 35.497 1.00 41.19 344 ASP A O 1
ATOM 2762 N N . ASP A 1 345 ? 5.077 -2.372 35.030 1.00 37.44 345 ASP A N 1
ATOM 2763 C CA . ASP A 1 345 ? 6.078 -1.739 34.173 1.00 37.44 345 ASP A CA 1
ATOM 2764 C C . ASP A 1 345 ? 6.224 -2.532 32.864 1.00 37.44 345 ASP A C 1
ATOM 2766 O O . ASP A 1 345 ? 6.686 -3.667 32.847 1.00 37.44 345 ASP A O 1
ATOM 2770 N N . PHE A 1 346 ? 5.850 -1.885 31.752 1.00 30.70 346 PHE A N 1
ATOM 2771 C CA . PHE A 1 346 ? 5.901 -2.346 30.351 1.00 30.70 346 PHE A CA 1
ATOM 2772 C C . PHE A 1 346 ? 4.782 -3.282 29.849 1.00 30.70 346 PHE A C 1
ATOM 2774 O O . PHE A 1 346 ? 4.930 -4.495 29.732 1.00 30.70 346 PHE A O 1
ATOM 2781 N N . GLN A 1 347 ? 3.708 -2.677 29.324 1.00 32.47 347 GLN A N 1
ATOM 2782 C CA . GLN A 1 347 ? 2.778 -3.340 28.399 1.00 32.47 347 GLN A CA 1
ATOM 2783 C C . GLN A 1 347 ? 3.319 -3.304 26.960 1.00 32.47 347 GLN A C 1
ATOM 2785 O O . GLN A 1 347 ? 2.921 -2.477 26.137 1.00 32.47 347 GLN A O 1
ATOM 2790 N N . ALA A 1 348 ? 4.230 -4.224 26.641 1.00 27.33 348 ALA A N 1
ATOM 2791 C CA . ALA A 1 348 ? 4.334 -4.733 25.276 1.00 27.33 348 ALA A CA 1
ATOM 2792 C C . ALA A 1 348 ? 3.225 -5.776 25.060 1.00 27.33 348 ALA A C 1
ATOM 2794 O O . ALA A 1 348 ? 2.801 -6.452 25.994 1.00 27.33 348 ALA A O 1
ATOM 2795 N N . LEU A 1 349 ? 2.727 -5.891 23.832 1.00 30.38 349 LEU A N 1
ATOM 2796 C CA . LEU A 1 349 ? 1.675 -6.831 23.448 1.00 30.38 349 LEU A CA 1
ATOM 2797 C C . LEU A 1 349 ? 2.209 -8.276 23.577 1.00 30.38 349 LEU A C 1
ATOM 2799 O O . LEU A 1 349 ? 2.806 -8.807 22.643 1.00 30.38 349 LEU A O 1
ATOM 2803 N N . ILE A 1 350 ? 2.060 -8.890 24.753 1.00 30.55 350 ILE A N 1
ATOM 2804 C CA . ILE A 1 350 ? 2.467 -10.275 25.014 1.00 30.55 350 ILE A CA 1
ATOM 2805 C C . ILE A 1 350 ? 1.392 -11.199 24.431 1.00 30.55 350 ILE A C 1
ATOM 2807 O O . ILE A 1 350 ? 0.253 -11.219 24.894 1.00 30.55 350 ILE A O 1
ATOM 2811 N N . ILE A 1 351 ? 1.755 -11.971 23.403 1.00 31.95 351 ILE A N 1
ATOM 2812 C CA . ILE A 1 351 ? 0.987 -13.149 22.990 1.00 31.95 351 ILE A CA 1
ATOM 2813 C C . ILE A 1 351 ? 1.255 -14.223 24.047 1.00 31.95 351 ILE A C 1
ATOM 2815 O O . ILE A 1 351 ? 2.377 -14.710 24.180 1.00 31.95 351 ILE A O 1
ATOM 2819 N N . ASP A 1 352 ? 0.227 -14.542 24.827 1.00 29.59 352 ASP A N 1
ATOM 2820 C CA . ASP A 1 352 ? 0.292 -15.511 25.916 1.00 29.59 352 ASP A CA 1
ATOM 2821 C C . ASP A 1 352 ? 0.565 -16.932 25.383 1.00 29.59 352 ASP A C 1
ATOM 2823 O O . ASP A 1 352 ? -0.247 -17.531 24.672 1.00 29.59 352 ASP A O 1
ATOM 2827 N N . ARG A 1 353 ? 1.744 -17.466 25.722 1.00 30.88 353 ARG A N 1
ATOM 2828 C CA . ARG A 1 353 ? 2.217 -18.810 25.355 1.00 30.88 353 ARG A CA 1
ATOM 2829 C C . ARG A 1 353 ? 1.612 -19.900 26.252 1.00 30.88 353 ARG A C 1
ATOM 2831 O O . ARG A 1 353 ? 1.572 -21.057 25.839 1.00 30.88 353 ARG A O 1
ATOM 2838 N N . GLN A 1 354 ? 1.093 -19.560 27.438 1.00 31.58 354 GLN A N 1
ATOM 2839 C CA . GLN A 1 354 ? 0.591 -20.545 28.408 1.00 31.58 354 GLN A CA 1
ATOM 2840 C C . GLN A 1 354 ? -0.803 -21.089 28.069 1.00 31.58 354 GLN A C 1
ATOM 2842 O O . GLN A 1 354 ? -1.181 -22.162 28.541 1.00 31.58 354 GLN A O 1
ATOM 2847 N N . ALA A 1 355 ? -1.554 -20.427 27.184 1.00 32.12 355 ALA A N 1
ATOM 2848 C CA . ALA A 1 355 ? -2.858 -20.918 26.736 1.00 32.12 355 ALA A CA 1
ATOM 2849 C C . ALA A 1 355 ? -2.782 -22.173 25.832 1.00 32.12 355 ALA A C 1
ATOM 2851 O O . ALA A 1 355 ? -3.802 -22.830 25.620 1.00 32.12 355 ALA A O 1
ATOM 2852 N N . LEU A 1 356 ? -1.597 -22.534 25.320 1.00 33.81 356 LEU A N 1
ATOM 2853 C CA . LEU A 1 356 ? -1.398 -23.684 24.426 1.00 33.81 356 LEU A CA 1
ATOM 2854 C C . LEU A 1 356 ? -1.001 -24.983 25.145 1.00 33.81 356 LEU A C 1
ATOM 2856 O O . LEU A 1 356 ? -1.222 -26.057 24.593 1.00 33.81 356 LEU A O 1
ATOM 2860 N N . GLU A 1 357 ? -0.488 -24.926 26.376 1.00 34.62 357 GLU A N 1
ATOM 2861 C CA . GLU A 1 357 ? -0.032 -26.132 27.091 1.00 34.62 357 GLU A CA 1
ATOM 2862 C C . GLU A 1 357 ? -1.163 -26.863 27.838 1.00 34.62 357 GLU A C 1
ATOM 2864 O O . GLU A 1 357 ? -1.059 -28.057 28.097 1.00 34.62 357 GLU A O 1
ATOM 2869 N N . ASN A 1 358 ? -2.300 -26.202 28.086 1.00 36.03 358 ASN A N 1
ATOM 2870 C CA . ASN A 1 358 ? -3.417 -26.771 28.857 1.00 36.03 358 ASN A CA 1
ATOM 2871 C C . ASN A 1 358 ? -4.591 -27.307 28.013 1.00 36.03 358 ASN A C 1
ATOM 2873 O O . ASN A 1 358 ? -5.665 -27.557 28.554 1.00 36.03 358 ASN A O 1
ATOM 2877 N N . SER A 1 359 ? -4.417 -27.499 26.699 1.00 33.25 359 SER A N 1
ATOM 2878 C CA . SER A 1 359 ? -5.452 -28.100 25.828 1.00 33.25 359 SER A CA 1
ATOM 2879 C C . SER A 1 359 ? -5.079 -29.473 25.250 1.00 33.25 359 SER A C 1
ATOM 2881 O O . SER A 1 359 ? -5.778 -29.992 24.384 1.00 33.25 359 SER A O 1
ATOM 2883 N N . GLY A 1 360 ? -4.020 -30.101 25.772 1.00 39.59 360 GLY A N 1
ATOM 2884 C CA . GLY A 1 360 ? -3.722 -31.518 25.555 1.00 39.59 360 GLY A CA 1
ATOM 2885 C C . GLY A 1 360 ? -4.369 -32.399 26.625 1.00 39.59 360 GLY A C 1
ATOM 2886 O O . GLY A 1 360 ? -3.672 -32.875 27.518 1.00 39.59 360 GLY A O 1
ATOM 2887 N N . GLY A 1 361 ? -5.688 -32.582 26.536 1.00 34.84 361 GLY A N 1
ATOM 2888 C CA . GLY A 1 361 ? -6.465 -33.581 27.274 1.00 34.84 361 GLY A CA 1
ATOM 2889 C C . GLY A 1 361 ? -7.327 -34.382 26.316 1.00 34.84 361 GLY A C 1
ATOM 2890 O O . GLY A 1 361 ? -8.081 -33.726 25.562 1.00 34.84 361 GLY A O 1
#

Radius of gyration: 24.13 Å; Cα contacts (8 Å, |Δi|>4): 262; chains: 1; bounding box: 57×64×70 Å

pLDDT: mean 71.35, std 22.72, range [27.33, 96.88]

Foldseek 3Di:
DDDDPDPDPDPPVLVVCVVVVQWDDDPQFIAGPPPRHTDDGHDDPDPDDDDDDPLVVLQPPQPDDDPPPPPDPPPQPPLLVVLLVSLVVVLVVLVVVLPPDDDPVVVVVNVLSVLLSLLNVLLVQLLPDPDPVSNVVSLVSNQVSLVVNLVVLVVVLVVDPALSSNLSSLSSSLSSLSSNLSSCVSVVNLVVSLVSLVVSLVVLVVSLLVSLCVLCNDQVLLQVDPVDDPVSNVLSVVLVCVSVVHDDDPVVVVVVVVVNVVNVPPPVNVVCVPDPDPPVVVVVHDDDDDPVVVPPDDPSSVSSSSSSVSVVSSVSSVSNSVSSVVCVVVVPPPPPDDPPDPDPPDPDPDPDPVVPPPPPD